Protein AF-A0A5B0X8U5-F1 (afdb_monomer_lite)

Radius of gyration: 40.29 Å; chains: 1; bounding box: 130×105×120 Å

Sequence (339 aa):
MKNPVFFSLSWVLVMVLAGCAGQTQEATASGVSFHHSHQARPAVSDIYPLTPEVTRHDRYTLVSVGSQAAQREPLNQIINITMPVPLVQRIGDGLRYLLFGTGYSLCDTAATHFVKLISRPLPAIQRKIGPIRLSEALQIVVGLAWRIRVDEVNREVCFVLRDEYRQFSETTVNRMTPPKMRVPAPTLSNSTLATPLPVKPPIAERPKTDTPKIPVTGGKPTAISSVLPTQPVKSLLSGSTPVATVPIGNIWRAETGTTLRGTLERWANTTDCPVGGHWVVVWSSPMDYRIDAPLTFKGNFESLLVQVFDLYRQAEKPLFAEVSRLQCLISVSDKPVTR

Foldseek 3Di:
DDDDDDDDDDDDDDDDDDDDDDDDDDDDDDDDDDDPPPPPDDPDCPPDDPDFDWDDPDPPDIDGPDDDPCVVPVQFDFDWAAADCVQAFFLLSVLQVLCPPSQAEADPDPDPVVVVRRRHTFDPVLRTDDRGGSLVNNDVSSDDQWDWDADPPNRHIYIDGDPVCVVVVPVVPPPPDDPPDDDDDDDDDDDDDDDDDDDDDDDDDDDDDDDDDDDDDDDDDDDDDDDDDDDDDDDDDDDDDDDPPQAPFDKQKDDAPDWPVVSLQVQQQPDAAPVGHGAHEDEPEPDIHGDHDMDIDTHDPVSVVVVVQVVQCPPPQHKDWDQDSVVSYIYIYSDPPPD

pLDDT: mean 73.52, std 24.43, range [26.3, 97.62]

InterPro domains:
  IPR018927 Toxin co-regulated pilus biosynthesis protein Q, C-terminal [PF10671] (251-334)
  IPR022260 Integrating conjugative element protein PilL, PFGI-1 [TIGR03748] (55-159)

Secondary structure (DSSP, 8-state):
-------------------PPPPP----------------------SS-SSPPEEEEETTEEEE-SPPHHHH-GGG-EEEEE--TTT--BHHHHHHHHTTTTT-EE-----HHHHHHHTSBPPGGGGEEEEEEHHHHHHHHH-TTEEEEEETTTTEEEEEE-GGGHHHHHTTTTT-S----------------------------------PPP-----------------------------------EEEEEPTTSBHHHHHHHHHHHSBPTTSSB-EEEE--S---B--S-EEEEESHHHHHHHHHHHHTTSSS--EEEEETTTTEEEEESS----

Structure (mmCIF, N/CA/C/O backbone):
data_AF-A0A5B0X8U5-F1
#
_entry.id   AF-A0A5B0X8U5-F1
#
loop_
_atom_site.group_PDB
_atom_site.id
_atom_site.type_symbol
_atom_site.label_atom_id
_atom_site.label_alt_id
_atom_site.label_comp_id
_atom_site.label_asym_id
_atom_site.label_entity_id
_atom_site.label_seq_id
_atom_site.pdbx_PDB_ins_code
_atom_site.Cartn_x
_atom_site.Cartn_y
_atom_site.Cartn_z
_atom_site.occupancy
_atom_site.B_iso_or_equiv
_atom_site.auth_seq_id
_atom_site.auth_comp_id
_atom_site.auth_asym_id
_atom_site.auth_atom_id
_atom_site.pdbx_PDB_model_num
ATOM 1 N N . MET A 1 1 ? -49.669 61.726 -58.429 1.00 36.88 1 MET A N 1
ATOM 2 C CA . MET A 1 1 ? -51.140 61.709 -58.596 1.00 36.88 1 MET A CA 1
ATOM 3 C C . MET A 1 1 ? -51.687 60.514 -57.828 1.00 36.88 1 MET A C 1
ATOM 5 O O . MET A 1 1 ? -51.159 59.434 -58.016 1.00 36.88 1 MET A O 1
ATOM 9 N N . LYS A 1 2 ? -52.644 60.772 -56.922 1.00 39.03 2 LYS A N 1
ATOM 10 C CA . LYS A 1 2 ? -53.668 59.877 -56.337 1.00 39.03 2 LYS A CA 1
ATOM 11 C C . LYS A 1 2 ? -53.366 58.358 -56.239 1.00 39.03 2 LYS A C 1
ATOM 13 O O . LYS A 1 2 ? -53.407 57.666 -57.243 1.00 39.03 2 LYS A O 1
ATOM 18 N N . ASN A 1 3 ? -53.145 57.861 -55.010 1.00 43.62 3 ASN A N 1
ATOM 19 C CA . ASN A 1 3 ? -54.077 57.028 -54.207 1.00 43.62 3 ASN A CA 1
ATOM 20 C C . ASN A 1 3 ? -55.209 56.282 -54.980 1.00 43.62 3 ASN A C 1
ATOM 22 O O . ASN A 1 3 ? -55.739 56.908 -55.895 1.00 43.62 3 ASN A O 1
ATOM 26 N N . PRO A 1 4 ? -55.798 55.139 -54.518 1.00 62.69 4 PRO A N 1
ATOM 27 C CA . PRO A 1 4 ? -55.521 54.345 -53.298 1.00 62.69 4 PRO A CA 1
ATOM 28 C C . PRO A 1 4 ? -56.005 52.842 -53.292 1.00 62.69 4 PRO A C 1
ATOM 30 O O . PRO A 1 4 ? -56.390 52.293 -54.313 1.00 62.69 4 PRO A O 1
ATOM 33 N N . VAL A 1 5 ? -56.055 52.245 -52.082 1.00 45.75 5 VAL A N 1
ATOM 34 C CA . VAL A 1 5 ? -57.154 51.409 -51.505 1.00 45.75 5 VAL A CA 1
ATOM 35 C C . VAL A 1 5 ? -57.384 49.963 -52.022 1.00 45.75 5 VAL A C 1
ATOM 37 O O . VAL A 1 5 ? -58.030 49.729 -53.031 1.00 45.75 5 VAL A O 1
ATOM 40 N N . PHE A 1 6 ? -56.926 49.021 -51.178 1.00 46.16 6 PHE A N 1
ATOM 41 C CA . PHE A 1 6 ? -57.668 47.967 -50.445 1.00 46.16 6 PHE A CA 1
ATOM 42 C C . PHE A 1 6 ? -58.365 46.747 -51.104 1.00 46.16 6 PHE A C 1
ATOM 44 O O . PHE A 1 6 ? -59.160 46.851 -52.027 1.00 46.16 6 PHE A O 1
ATOM 51 N N . PHE A 1 7 ? -58.214 45.646 -50.342 1.00 43.44 7 PHE A N 1
ATOM 52 C CA . PHE A 1 7 ? -59.146 44.538 -50.048 1.00 43.44 7 PHE A CA 1
ATOM 53 C C . PHE A 1 7 ? -59.344 43.420 -51.089 1.00 43.44 7 PHE A C 1
ATOM 55 O O . PHE A 1 7 ? -60.044 43.594 -52.076 1.00 43.44 7 PHE A O 1
ATOM 62 N N . SER A 1 8 ? -58.883 42.205 -50.757 1.00 46.41 8 SER A N 1
ATOM 63 C CA . SER A 1 8 ? -59.743 41.007 -50.770 1.00 46.41 8 SER A CA 1
ATOM 64 C C . SER A 1 8 ? -59.115 39.838 -49.993 1.00 46.41 8 SER A C 1
ATOM 66 O O . SER A 1 8 ? -57.899 39.718 -49.884 1.00 46.41 8 SER A O 1
ATOM 68 N N . LEU A 1 9 ? -59.999 39.033 -49.412 1.00 46.03 9 LEU A N 1
ATOM 69 C CA . LEU A 1 9 ? -59.827 37.968 -48.429 1.00 46.03 9 LEU A CA 1
ATOM 70 C C . LEU A 1 9 ? -59.072 36.712 -48.918 1.00 46.03 9 LEU A C 1
ATOM 72 O O . LEU A 1 9 ? -59.104 36.353 -50.088 1.00 46.03 9 LEU A O 1
ATOM 76 N N . SER A 1 10 ? -58.655 35.941 -47.906 1.00 43.34 10 SER A N 1
ATOM 77 C CA . SER A 1 10 ? -58.810 34.478 -47.793 1.00 43.34 10 SER A CA 1
ATOM 78 C C . SER A 1 10 ? -57.631 33.548 -48.125 1.00 43.34 10 SER A C 1
ATOM 80 O O . SER A 1 10 ? -57.372 33.201 -49.266 1.00 43.34 10 SER A O 1
ATOM 82 N N . TRP A 1 11 ? -57.089 33.016 -47.021 1.00 46.09 11 TRP A N 1
ATOM 83 C CA . TRP A 1 11 ? -57.095 31.590 -46.644 1.00 46.09 11 TRP A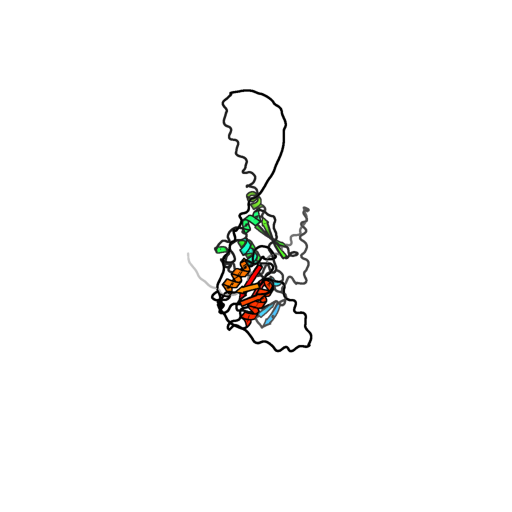 CA 1
ATOM 84 C C . TRP A 1 11 ? -56.001 30.629 -47.160 1.00 46.09 11 TRP A C 1
ATOM 86 O O . TRP A 1 11 ? -55.927 30.295 -48.333 1.00 46.09 11 TRP A O 1
ATOM 96 N N . VAL A 1 12 ? -55.302 30.062 -46.158 1.00 51.06 12 VAL A N 1
ATOM 97 C CA . VAL A 1 12 ? -54.760 28.686 -46.053 1.00 51.06 12 VAL A CA 1
ATOM 98 C C . VAL A 1 12 ? -53.518 28.333 -46.881 1.00 51.06 12 VAL A C 1
ATOM 100 O O . VAL A 1 12 ? -53.612 28.150 -48.085 1.00 51.06 12 VAL A O 1
ATOM 103 N N . LEU A 1 13 ? -52.397 28.054 -46.191 1.00 54.16 13 LEU A N 1
ATOM 104 C CA . LEU A 1 13 ? -51.562 26.855 -46.425 1.00 54.16 13 LEU A CA 1
ATOM 105 C C . LEU A 1 13 ? -50.536 26.669 -45.274 1.00 54.16 13 LEU A C 1
ATOM 107 O O . LEU A 1 13 ? -49.701 27.535 -45.050 1.00 54.16 13 LEU A O 1
ATOM 111 N N . VAL A 1 14 ? -50.769 25.722 -44.355 1.00 54.66 14 VAL A N 1
ATOM 112 C CA . VAL A 1 14 ? -50.092 24.405 -44.186 1.00 54.66 14 VAL A CA 1
ATOM 113 C C . VAL A 1 14 ? -48.645 24.456 -43.657 1.00 54.66 14 VAL A C 1
ATOM 115 O O . VAL A 1 14 ? -47.714 24.898 -44.319 1.00 54.66 14 VAL A O 1
ATOM 118 N N . MET A 1 15 ? -48.495 23.893 -42.453 1.00 54.97 15 MET A N 1
ATOM 119 C CA . MET A 1 15 ? -47.263 23.450 -41.787 1.00 54.97 15 MET A CA 1
ATOM 120 C C . MET A 1 15 ? -46.678 22.195 -42.448 1.00 54.97 15 MET A C 1
ATOM 122 O O . MET A 1 15 ? -47.425 21.232 -42.590 1.00 54.97 15 MET A O 1
ATOM 126 N N . VAL A 1 16 ? -45.355 22.134 -42.668 1.00 60.47 16 VAL A N 1
ATOM 127 C CA . VAL A 1 16 ? -44.556 20.899 -42.488 1.00 60.47 16 VAL A CA 1
ATOM 128 C C . VAL A 1 16 ? -43.145 21.255 -41.993 1.00 60.47 16 VAL A C 1
ATOM 130 O O . VAL A 1 16 ? -42.467 22.117 -42.546 1.00 60.47 16 VAL A O 1
ATOM 133 N N . LEU A 1 17 ? -42.739 20.570 -40.922 1.00 55.94 17 LEU A N 1
ATOM 134 C CA . LEU A 1 17 ? -41.449 20.633 -40.235 1.00 55.94 17 LEU A CA 1
ATOM 135 C C . LEU A 1 17 ? -40.318 20.042 -41.095 1.00 55.94 17 LEU A C 1
ATOM 137 O O . LEU A 1 17 ? -40.467 18.965 -41.671 1.00 55.94 17 LEU A O 1
ATOM 141 N N . ALA A 1 18 ? -39.173 20.724 -41.137 1.00 56.91 18 ALA A N 1
ATOM 142 C CA . ALA A 1 18 ? -37.966 20.268 -41.817 1.00 56.91 18 ALA A CA 1
ATOM 143 C C . ALA A 1 18 ? -37.269 19.137 -41.036 1.00 56.91 18 ALA A C 1
ATOM 145 O O . ALA A 1 18 ? -36.887 19.317 -39.880 1.00 56.91 18 ALA A O 1
ATOM 146 N N . GLY A 1 19 ? -37.072 17.987 -41.686 1.00 43.84 19 GLY A N 1
ATOM 147 C CA . GLY A 1 19 ? -36.137 16.942 -41.269 1.00 43.84 19 GLY A CA 1
ATOM 148 C C . GLY A 1 19 ? -34.909 16.945 -42.183 1.00 43.84 19 GLY A C 1
ATOM 149 O O . GLY A 1 19 ? -35.058 16.905 -43.402 1.00 43.84 19 GLY A O 1
ATOM 150 N N . CYS A 1 20 ? -33.704 16.979 -41.611 1.00 56.09 20 CYS A N 1
ATOM 151 C CA . CYS A 1 20 ? -32.461 16.751 -42.351 1.00 56.09 20 CYS A CA 1
ATOM 152 C C . CYS A 1 20 ? -32.027 15.291 -42.190 1.00 56.09 20 CYS A C 1
ATOM 154 O O . CYS A 1 20 ? -31.720 14.841 -41.087 1.00 56.09 20 CYS A O 1
ATOM 156 N N . ALA A 1 21 ? -31.994 14.569 -43.309 1.00 45.97 21 ALA A N 1
ATOM 157 C CA . ALA A 1 21 ? -31.386 13.253 -43.440 1.00 45.97 21 ALA A CA 1
ATOM 158 C C . ALA A 1 21 ? -29.855 13.396 -43.538 1.00 45.97 21 ALA A C 1
ATOM 160 O O . ALA A 1 21 ? -29.352 14.071 -44.436 1.00 45.97 21 ALA A O 1
ATOM 161 N N . GLY A 1 22 ? -29.114 12.775 -42.618 1.00 46.62 22 GLY A N 1
ATOM 162 C CA . GLY A 1 22 ? -27.657 12.637 -42.696 1.00 46.62 22 GLY A CA 1
ATOM 163 C C . GLY A 1 22 ? -27.284 11.385 -43.489 1.00 46.62 22 GLY A C 1
ATOM 164 O O . GLY A 1 22 ? -27.700 10.286 -43.129 1.00 46.62 22 GLY A O 1
ATOM 165 N N . GLN A 1 23 ? -26.536 11.566 -44.579 1.00 44.91 23 GLN A N 1
ATOM 166 C CA . GLN A 1 23 ? -26.077 10.506 -45.477 1.00 44.91 23 GLN A CA 1
ATOM 167 C C . GLN A 1 23 ? -25.063 9.568 -44.806 1.00 44.91 23 GLN A C 1
ATOM 169 O O . GLN A 1 23 ? -24.081 10.000 -44.206 1.00 44.91 23 GLN A O 1
ATOM 174 N N . THR A 1 24 ? -25.292 8.271 -44.986 1.00 38.81 24 THR A N 1
ATOM 175 C CA . THR A 1 24 ? -24.336 7.176 -44.820 1.00 38.81 24 THR A CA 1
ATOM 176 C C . THR A 1 24 ? -23.226 7.290 -45.864 1.00 38.81 24 THR A C 1
ATOM 178 O O . THR A 1 24 ? -23.503 7.381 -47.059 1.00 38.81 24 THR A O 1
ATOM 181 N N . GLN A 1 25 ? -21.968 7.252 -45.421 1.00 47.94 25 GLN A N 1
ATOM 182 C CA . GLN A 1 25 ? -20.803 7.202 -46.299 1.00 47.94 25 GLN A CA 1
ATOM 183 C C . GLN A 1 25 ? -20.051 5.897 -46.043 1.00 47.94 25 GLN A C 1
ATOM 185 O O . GLN A 1 25 ? -19.386 5.713 -45.025 1.00 47.94 25 GLN A O 1
ATOM 190 N N . GLU A 1 26 ? -20.230 4.970 -46.975 1.00 44.56 26 GLU A N 1
ATOM 191 C CA . GLU A 1 26 ? -19.554 3.685 -47.048 1.00 44.56 26 GLU A CA 1
ATOM 192 C C . GLU A 1 26 ? -18.249 3.900 -47.825 1.00 44.56 26 GLU A C 1
ATOM 194 O O . GLU A 1 26 ? -18.260 4.168 -49.026 1.00 44.56 26 GLU A O 1
ATOM 199 N N . ALA A 1 27 ? -17.117 3.880 -47.119 1.00 44.16 27 ALA A N 1
ATOM 200 C CA . ALA A 1 27 ? -15.793 3.971 -47.722 1.00 44.16 27 ALA A CA 1
ATOM 201 C C . ALA A 1 27 ? -15.130 2.590 -47.682 1.00 44.16 27 ALA A C 1
ATOM 203 O O . ALA A 1 27 ? -14.666 2.117 -46.645 1.00 44.16 27 ALA A O 1
ATOM 204 N N . THR A 1 28 ? -15.111 1.948 -48.845 1.00 37.47 28 THR A N 1
ATOM 205 C CA . THR A 1 28 ? -14.390 0.713 -49.150 1.00 37.47 28 THR A CA 1
ATOM 206 C C . THR A 1 28 ? -12.881 0.906 -48.999 1.00 37.47 28 THR A C 1
ATOM 208 O O . THR A 1 28 ? -12.289 1.781 -49.630 1.00 37.47 28 THR A O 1
ATOM 211 N N . ALA A 1 29 ? -12.250 0.059 -48.186 1.00 41.03 29 ALA A N 1
ATOM 212 C CA . ALA A 1 29 ? -10.804 -0.013 -48.022 1.00 41.03 29 ALA A CA 1
ATOM 213 C C . ALA A 1 29 ? -10.140 -0.765 -49.191 1.00 41.03 29 ALA A C 1
ATOM 215 O O . ALA A 1 29 ? -10.621 -1.813 -49.621 1.00 41.03 29 ALA A O 1
ATOM 216 N N . SER A 1 30 ? -8.988 -0.281 -49.664 1.00 43.88 30 SER A N 1
ATOM 217 C CA . SER A 1 30 ? -8.030 -1.082 -50.438 1.00 43.88 30 SER A CA 1
ATOM 218 C C . SER A 1 30 ? -6.590 -0.624 -50.181 1.00 43.88 30 SER A C 1
ATOM 220 O O . SER A 1 30 ? -6.182 0.456 -50.586 1.00 43.88 30 SER A O 1
ATOM 222 N N . GLY A 1 31 ? -5.879 -1.488 -49.448 1.00 45.44 31 GLY A N 1
ATOM 223 C CA . GLY A 1 31 ? -4.454 -1.837 -49.498 1.00 45.44 31 GLY A CA 1
ATOM 224 C C . GLY A 1 31 ? -3.365 -0.775 -49.667 1.00 45.44 31 GLY A C 1
ATOM 225 O O . GLY A 1 31 ? -3.113 -0.341 -50.782 1.00 45.44 31 GLY A O 1
ATOM 226 N N . VAL A 1 32 ? -2.552 -0.596 -48.615 1.00 42.19 32 VAL A N 1
ATOM 227 C CA . VAL A 1 32 ? -1.088 -0.789 -48.697 1.00 42.19 32 VAL A CA 1
ATOM 228 C C . VAL A 1 32 ? -0.610 -1.458 -47.405 1.00 42.19 32 VAL A C 1
ATOM 230 O O . VAL A 1 32 ? -0.794 -0.940 -46.304 1.00 42.19 32 VAL A O 1
ATOM 233 N N . SER A 1 33 ? -0.007 -2.633 -47.556 1.00 44.41 33 SER A N 1
ATOM 234 C CA . SER A 1 33 ? 0.582 -3.439 -46.491 1.00 44.41 33 SER A CA 1
ATOM 235 C C . SER A 1 33 ? 1.939 -2.877 -46.063 1.00 44.41 33 SER A C 1
ATOM 237 O O . SER A 1 33 ? 2.860 -2.812 -46.872 1.00 44.41 33 SER A O 1
ATOM 239 N N . PHE A 1 34 ? 2.098 -2.577 -44.774 1.00 43.34 34 PHE A N 1
ATOM 240 C CA . PHE A 1 34 ? 3.398 -2.584 -44.102 1.00 43.34 34 PHE A CA 1
ATOM 241 C C . PHE A 1 34 ? 3.338 -3.610 -42.969 1.00 43.34 34 PHE A C 1
ATOM 243 O O . PHE A 1 34 ? 2.630 -3.441 -41.977 1.00 43.34 34 PHE A O 1
ATOM 250 N N . HIS A 1 35 ? 4.063 -4.714 -43.151 1.00 48.12 35 HIS A N 1
ATOM 251 C CA . HIS A 1 35 ? 4.233 -5.758 -42.149 1.00 48.12 35 HIS A CA 1
ATOM 252 C C . HIS A 1 35 ? 5.103 -5.241 -40.993 1.00 48.12 35 HIS A C 1
ATOM 254 O O . HIS A 1 35 ? 6.326 -5.324 -41.028 1.00 48.12 35 HIS A O 1
ATOM 260 N N . HIS A 1 36 ? 4.460 -4.773 -39.927 1.00 42.47 36 HIS A N 1
ATOM 261 C CA . HIS A 1 36 ? 4.947 -5.018 -38.574 1.00 42.47 36 HIS A CA 1
ATOM 262 C C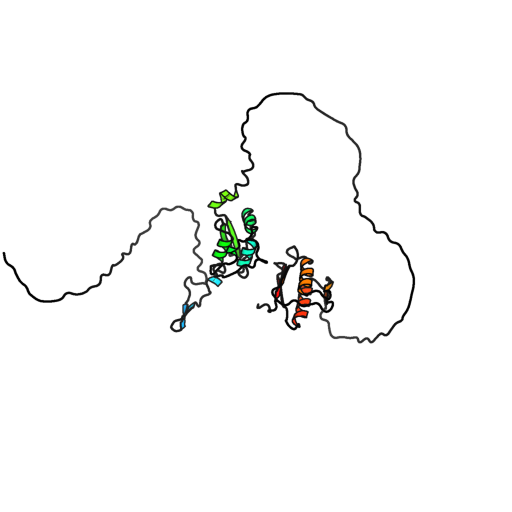 . HIS A 1 36 ? 3.763 -5.503 -37.746 1.00 42.47 36 HIS A C 1
ATOM 264 O O . HIS A 1 36 ? 3.027 -4.735 -37.131 1.00 42.47 36 HIS A O 1
ATOM 270 N N . SER A 1 37 ? 3.532 -6.811 -37.807 1.00 49.00 37 SER A N 1
ATOM 271 C CA . SER A 1 37 ? 2.537 -7.504 -37.005 1.00 49.00 37 SER A CA 1
ATOM 272 C C . SER A 1 37 ? 2.979 -7.519 -35.541 1.00 49.00 37 SER A C 1
ATOM 274 O O . SER A 1 37 ? 3.393 -8.549 -35.015 1.00 49.00 37 SER A O 1
ATOM 276 N N . HIS A 1 38 ? 2.812 -6.398 -34.839 1.00 47.91 38 HIS A N 1
ATOM 277 C CA . HIS A 1 38 ? 2.307 -6.502 -33.477 1.00 47.91 38 HIS A CA 1
ATOM 278 C C . HIS A 1 38 ? 0.859 -6.939 -33.610 1.00 47.91 38 HIS A C 1
ATOM 280 O O . HIS A 1 38 ? -0.066 -6.142 -33.716 1.00 47.91 38 HIS A O 1
ATOM 286 N N . GLN A 1 39 ? 0.712 -8.252 -33.715 1.00 47.09 39 GLN A N 1
ATOM 287 C CA . GLN A 1 39 ? -0.538 -8.968 -33.625 1.00 47.09 39 GLN A CA 1
ATOM 288 C C . GLN A 1 39 ? -1.175 -8.535 -32.300 1.00 47.09 39 GLN A C 1
ATOM 290 O O . GLN A 1 39 ? -0.825 -9.040 -31.233 1.00 47.09 39 GLN A O 1
ATOM 295 N N . ALA A 1 40 ? -2.055 -7.534 -32.349 1.00 53.69 40 ALA A N 1
ATOM 296 C CA . ALA A 1 40 ? -3.028 -7.322 -31.300 1.00 53.69 40 ALA A CA 1
ATOM 297 C C . ALA A 1 40 ? -3.817 -8.626 -31.269 1.00 53.69 40 ALA A C 1
ATOM 299 O O . ALA A 1 40 ? -4.601 -8.907 -32.177 1.00 53.69 40 ALA A O 1
ATOM 300 N N . ARG A 1 41 ? -3.486 -9.496 -30.309 1.00 53.59 41 ARG A N 1
ATOM 301 C CA . ARG A 1 41 ? -4.243 -10.721 -30.089 1.00 53.59 41 ARG A CA 1
ATOM 302 C C . ARG A 1 41 ? -5.710 -10.299 -30.004 1.00 53.59 41 ARG A C 1
ATOM 304 O O . ARG A 1 41 ? -5.992 -9.363 -29.249 1.00 53.59 41 ARG A O 1
ATOM 311 N N . PRO A 1 42 ? -6.626 -10.927 -30.761 1.00 50.34 42 PRO A N 1
ATOM 312 C CA . PRO A 1 42 ? -8.036 -10.736 -30.483 1.00 50.34 42 PRO A CA 1
ATOM 313 C C . PRO A 1 42 ? -8.205 -11.094 -29.009 1.00 50.34 42 PRO A C 1
ATOM 315 O O . PRO A 1 42 ? -7.700 -12.135 -28.577 1.00 50.34 42 PRO A O 1
ATOM 318 N N . ALA A 1 43 ? -8.788 -10.181 -28.229 1.00 58.59 43 ALA A N 1
ATOM 319 C CA . ALA A 1 43 ? -9.130 -10.461 -26.846 1.00 58.59 43 ALA A CA 1
ATOM 320 C C . ALA A 1 43 ? -9.858 -11.803 -26.859 1.00 58.59 43 ALA A C 1
ATOM 322 O O . ALA A 1 43 ? -10.877 -11.943 -27.540 1.00 58.59 43 ALA A O 1
ATOM 323 N N . VAL A 1 44 ? -9.267 -12.813 -26.218 1.00 54.69 44 VAL A N 1
ATOM 324 C CA . VAL A 1 44 ? -9.946 -14.086 -25.998 1.00 54.69 44 VAL A CA 1
ATOM 325 C C . VAL A 1 44 ? -11.294 -13.702 -25.412 1.00 54.69 44 VAL A C 1
ATOM 327 O O . VAL A 1 44 ? -11.330 -12.920 -24.461 1.00 54.69 44 VAL A O 1
ATOM 330 N N . SER A 1 45 ? -12.388 -14.136 -26.041 1.00 54.38 45 SER A N 1
ATOM 331 C CA . SER A 1 45 ? -13.717 -13.942 -25.479 1.00 54.38 45 SER A CA 1
ATOM 332 C C . SER A 1 45 ? -13.725 -14.700 -24.162 1.00 54.38 45 SER A C 1
ATOM 334 O O . SER A 1 45 ? -13.875 -15.922 -24.141 1.00 54.38 45 SER A O 1
ATOM 336 N N . ASP A 1 46 ? -13.419 -13.984 -23.089 1.00 62.16 46 ASP A N 1
ATOM 337 C CA . ASP A 1 46 ? -13.446 -14.517 -21.745 1.00 62.16 46 ASP A CA 1
ATOM 338 C C . ASP A 1 46 ? -14.881 -14.984 -21.444 1.00 62.16 46 ASP A C 1
ATOM 340 O O . ASP A 1 46 ? -15.832 -14.622 -22.145 1.00 62.16 46 ASP A O 1
ATOM 344 N N . ILE A 1 47 ? -15.069 -15.770 -20.386 1.00 74.50 47 ILE A N 1
ATOM 345 C CA . ILE A 1 47 ? -16.400 -16.254 -19.955 1.00 74.50 47 ILE A CA 1
ATOM 346 C C . ILE A 1 47 ? -17.345 -15.069 -19.660 1.00 74.50 47 ILE A C 1
ATOM 348 O O . ILE A 1 47 ? -18.567 -15.200 -19.591 1.00 74.50 47 ILE A O 1
ATOM 352 N N . TYR A 1 48 ? -16.770 -13.881 -19.504 1.00 68.12 48 TYR A N 1
ATOM 353 C CA . TYR A 1 48 ? -17.463 -12.650 -19.225 1.00 68.12 48 TYR A CA 1
ATOM 354 C C . TYR A 1 48 ? -17.941 -11.935 -20.499 1.00 68.12 48 TYR A C 1
ATOM 356 O O . TYR A 1 48 ? -17.121 -11.535 -21.330 1.00 68.12 48 TYR A O 1
ATOM 364 N N . PRO A 1 49 ? -19.250 -11.653 -20.627 1.00 68.81 49 PRO A N 1
ATOM 365 C CA . PRO A 1 49 ? -19.748 -10.846 -21.731 1.00 68.81 49 PRO A CA 1
ATOM 366 C C . PRO A 1 49 ? -19.213 -9.406 -21.629 1.00 68.81 49 PRO A C 1
ATOM 368 O O . PRO A 1 49 ? -19.128 -8.834 -20.533 1.00 68.81 49 PRO A O 1
ATOM 371 N N . LEU A 1 50 ? -18.865 -8.815 -22.782 1.00 70.31 50 LEU A N 1
ATOM 372 C CA . LEU A 1 50 ? -18.415 -7.416 -22.889 1.00 70.31 50 LEU A CA 1
ATOM 373 C C . LEU A 1 50 ? -19.515 -6.426 -22.478 1.00 70.31 50 LEU A C 1
ATOM 375 O O . LEU A 1 50 ? -19.222 -5.333 -21.999 1.00 70.31 50 LEU A O 1
ATOM 379 N N . THR A 1 51 ? -20.779 -6.808 -22.659 1.00 71.44 51 THR A N 1
ATOM 380 C CA . THR A 1 51 ? -21.946 -6.036 -22.232 1.00 71.44 51 THR A CA 1
ATOM 381 C C . THR A 1 51 ? -22.468 -6.578 -20.903 1.00 71.44 51 THR A C 1
ATOM 383 O O . THR A 1 51 ? -22.687 -7.789 -20.802 1.00 71.44 51 THR A O 1
ATOM 386 N N . PRO A 1 52 ? -22.687 -5.729 -19.883 1.00 73.94 52 PRO A N 1
ATOM 387 C CA . PRO A 1 52 ? -23.221 -6.189 -18.609 1.00 73.94 52 PRO A CA 1
ATOM 388 C C . PRO A 1 52 ? -24.633 -6.745 -18.807 1.00 73.94 52 PRO A C 1
ATOM 390 O O . PRO A 1 52 ? -25.481 -6.106 -19.427 1.00 73.94 52 PRO A O 1
ATOM 393 N N . GLU A 1 53 ? -24.885 -7.935 -18.272 1.00 80.88 53 GLU A N 1
ATOM 394 C CA . GLU A 1 53 ? -26.236 -8.470 -18.158 1.00 80.88 53 GLU A CA 1
ATOM 395 C C . GLU A 1 53 ? -26.962 -7.705 -17.052 1.00 80.88 53 GLU A C 1
ATOM 397 O O . GLU A 1 53 ? -26.519 -7.688 -15.902 1.00 80.88 53 GLU A O 1
ATOM 402 N N . VAL A 1 54 ? -28.052 -7.032 -17.406 1.00 85.56 54 VAL A N 1
ATOM 403 C CA . VAL A 1 54 ? -28.784 -6.146 -16.504 1.00 85.56 54 VAL A CA 1
ATOM 404 C C . VAL A 1 54 ? -30.188 -6.694 -16.307 1.00 85.56 54 VAL A C 1
ATOM 406 O O . VAL A 1 54 ? -30.938 -6.853 -17.266 1.00 85.56 54 VAL A O 1
ATOM 409 N N . THR A 1 55 ? -30.562 -6.943 -15.056 1.00 88.00 55 THR A N 1
ATOM 410 C CA . THR A 1 55 ? -31.935 -7.291 -14.689 1.00 88.00 55 THR A CA 1
ATOM 411 C C . THR A 1 55 ? -32.626 -6.106 -14.041 1.00 88.00 55 THR A C 1
ATOM 413 O O . THR A 1 55 ? -32.015 -5.255 -13.392 1.00 88.00 55 THR A O 1
ATOM 416 N N . ARG A 1 56 ? -33.938 -6.029 -14.236 1.00 91.56 56 ARG A N 1
ATOM 417 C CA . ARG A 1 56 ? -34.771 -5.011 -13.610 1.00 91.56 56 ARG A CA 1
ATOM 418 C C . ARG A 1 56 ? -35.222 -5.517 -12.244 1.00 91.56 56 ARG A C 1
ATOM 420 O O . ARG A 1 56 ? -35.954 -6.496 -12.176 1.00 91.56 56 ARG A O 1
ATOM 427 N N . HIS A 1 57 ? -34.784 -4.850 -11.180 1.00 85.69 57 HIS A N 1
ATOM 428 C CA . HIS A 1 57 ? -35.155 -5.203 -9.808 1.00 85.69 57 HIS A CA 1
ATOM 429 C C . HIS A 1 57 ? -36.483 -4.551 -9.386 1.00 85.69 57 HIS A C 1
ATOM 431 O O . HIS A 1 57 ? -37.258 -5.152 -8.653 1.00 85.69 57 HIS A O 1
ATOM 437 N N . ASP A 1 58 ? -36.769 -3.344 -9.891 1.00 90.69 58 ASP A N 1
ATOM 438 C CA . ASP A 1 58 ? -38.029 -2.617 -9.666 1.00 90.69 58 ASP A CA 1
ATOM 439 C C . ASP A 1 58 ? -38.368 -1.722 -10.879 1.00 90.69 58 ASP A C 1
ATOM 441 O O . ASP A 1 58 ? -37.630 -1.660 -11.866 1.00 90.69 58 ASP A O 1
ATOM 445 N N . ARG A 1 59 ? -39.481 -0.983 -10.837 1.00 87.12 59 ARG A N 1
ATOM 446 C CA . ARG A 1 59 ? -39.950 -0.117 -11.920 1.00 87.12 59 ARG A CA 1
ATOM 447 C C . ARG A 1 59 ? -38.934 0.939 -12.368 1.00 87.12 59 ARG A C 1
ATOM 449 O O . ARG A 1 59 ? -38.991 1.321 -13.535 1.00 87.12 59 ARG A O 1
ATOM 456 N N . TYR A 1 60 ? -37.989 1.338 -11.522 1.00 90.88 60 TYR A N 1
ATOM 457 C CA . TYR A 1 60 ? -36.966 2.336 -11.863 1.00 90.88 60 TYR A CA 1
ATOM 458 C C . TYR A 1 60 ? -35.524 1.861 -11.650 1.00 90.88 60 TYR A C 1
ATOM 460 O O . TYR A 1 60 ? -34.597 2.630 -11.889 1.00 90.88 60 TYR A O 1
ATOM 468 N N . THR A 1 61 ? -35.318 0.607 -11.234 1.00 92.25 61 THR A N 1
ATOM 469 C CA . THR A 1 61 ? -33.998 0.131 -10.801 1.00 92.25 61 THR A CA 1
ATOM 470 C C . THR A 1 61 ? -33.520 -1.020 -11.668 1.00 92.25 61 THR A C 1
ATOM 472 O O . THR A 1 61 ? -34.157 -2.073 -11.752 1.00 92.25 61 THR A O 1
ATOM 475 N N . LEU A 1 62 ? -32.363 -0.811 -12.286 1.00 89.75 62 LEU A N 1
ATOM 476 C CA . LEU A 1 62 ? -31.627 -1.791 -13.068 1.00 89.75 62 LEU A CA 1
ATOM 477 C C . LEU A 1 62 ? -30.383 -2.216 -12.279 1.00 89.75 62 LEU A C 1
ATOM 479 O O . LEU A 1 62 ? -29.645 -1.364 -11.788 1.00 89.75 62 LEU A O 1
ATOM 483 N N . VAL A 1 63 ? -30.159 -3.522 -12.149 1.00 87.44 63 VAL A N 1
ATOM 484 C CA . VAL A 1 63 ? -29.019 -4.106 -11.432 1.00 87.44 63 VAL A CA 1
ATOM 485 C C . VAL A 1 63 ? -28.245 -5.002 -12.392 1.00 87.44 63 VAL A C 1
ATOM 487 O O . VAL A 1 63 ? -28.824 -5.843 -13.077 1.00 87.44 63 VAL A O 1
ATOM 490 N N . SER A 1 64 ? -26.926 -4.820 -12.457 1.00 84.69 64 SER A N 1
ATOM 491 C CA . SER A 1 64 ? -26.043 -5.716 -13.210 1.00 84.69 64 SER A CA 1
ATOM 492 C C . SER A 1 64 ? -25.911 -7.045 -12.471 1.00 84.69 64 SER A C 1
ATOM 494 O O . SER A 1 64 ? -25.511 -7.060 -11.310 1.00 84.69 64 SER A O 1
ATOM 496 N N . VAL A 1 65 ? -26.218 -8.149 -13.148 1.00 82.12 65 VAL A N 1
ATOM 497 C CA . VAL A 1 65 ? -26.119 -9.520 -12.612 1.00 82.12 65 VAL A CA 1
ATOM 498 C C . VAL A 1 65 ? -24.737 -10.126 -12.872 1.00 82.12 65 VAL A C 1
ATOM 500 O O . VAL A 1 65 ? -24.313 -11.044 -12.176 1.00 82.12 65 VAL A O 1
ATOM 503 N N . GLY A 1 66 ? -23.990 -9.583 -13.837 1.00 78.81 66 GLY A N 1
ATOM 504 C CA . GLY A 1 66 ? -22.612 -9.995 -14.101 1.00 78.81 66 GLY A CA 1
ATOM 505 C C . GLY A 1 66 ? -21.627 -9.557 -13.010 1.00 78.81 66 GLY A C 1
ATOM 506 O O . GLY A 1 66 ? -21.850 -8.565 -12.313 1.00 78.81 66 GLY A O 1
ATOM 507 N N . SER A 1 67 ? -20.494 -10.266 -12.915 1.00 81.69 67 SER A N 1
ATOM 508 C CA . SER A 1 67 ? -19.368 -9.866 -12.057 1.00 81.69 67 SER A CA 1
ATOM 509 C C . SER A 1 67 ? -18.944 -8.421 -12.332 1.00 81.69 67 SER A C 1
ATOM 511 O O . SER A 1 67 ? -18.875 -7.988 -13.487 1.00 81.69 67 SER A O 1
ATOM 513 N N . GLN A 1 68 ? -18.675 -7.663 -11.269 1.00 82.38 68 GLN A N 1
ATOM 514 C CA . GLN A 1 68 ? -18.365 -6.240 -11.377 1.00 82.38 68 GLN A CA 1
ATOM 515 C C . GLN A 1 68 ? -17.042 -6.035 -12.124 1.00 82.38 68 GLN A C 1
ATOM 517 O O . GLN A 1 68 ? -16.095 -6.799 -11.947 1.00 82.38 68 GLN A O 1
ATOM 522 N N . ALA A 1 69 ? -16.931 -4.961 -12.912 1.00 80.50 69 ALA A N 1
ATOM 523 C CA . ALA A 1 69 ? -15.706 -4.666 -13.662 1.00 80.50 69 ALA A CA 1
ATOM 524 C C . ALA A 1 69 ? -14.461 -4.581 -12.755 1.00 80.50 69 ALA A C 1
ATOM 526 O O . ALA A 1 69 ? -13.409 -5.095 -13.116 1.00 80.50 69 ALA A O 1
ATOM 527 N N . ALA A 1 70 ? -14.604 -4.020 -11.550 1.00 82.94 70 ALA A N 1
ATOM 528 C CA . ALA A 1 70 ? -13.541 -3.952 -10.545 1.00 82.94 70 ALA A CA 1
ATOM 529 C C . ALA A 1 70 ? -13.151 -5.323 -9.956 1.00 82.94 70 ALA A C 1
ATOM 531 O O . ALA A 1 70 ? -12.048 -5.472 -9.450 1.00 82.94 70 ALA A O 1
ATOM 532 N N . GLN A 1 71 ? -14.032 -6.329 -10.011 1.00 86.75 71 GLN A N 1
ATOM 533 C CA . GLN A 1 71 ? -13.699 -7.700 -9.603 1.00 86.75 71 GLN A CA 1
ATOM 534 C C . GLN A 1 71 ? -12.911 -8.432 -10.695 1.00 86.75 71 GLN A C 1
ATOM 536 O O . GLN A 1 71 ? -12.061 -9.260 -10.383 1.00 86.75 71 GLN A O 1
ATOM 541 N N . ARG A 1 72 ? -13.195 -8.126 -11.968 1.00 85.88 72 ARG A N 1
ATOM 542 C CA . ARG A 1 72 ? -12.473 -8.683 -13.122 1.00 85.88 72 ARG A CA 1
ATOM 543 C C . ARG A 1 72 ? -11.093 -8.051 -13.271 1.00 85.88 72 ARG A C 1
ATOM 545 O O . ARG A 1 72 ? -10.120 -8.756 -13.490 1.00 85.88 72 ARG A O 1
ATOM 552 N N . GLU A 1 73 ? -11.026 -6.733 -13.100 1.00 88.38 73 GLU A N 1
ATOM 553 C CA . GLU A 1 73 ? -9.802 -5.939 -13.168 1.00 88.38 73 GLU A CA 1
ATOM 554 C C . GLU A 1 73 ? -9.632 -5.137 -11.865 1.00 88.38 73 GLU A C 1
ATOM 556 O O . GLU A 1 73 ? -10.082 -3.984 -11.780 1.00 88.38 73 GLU A O 1
ATOM 561 N N . PRO A 1 74 ? -8.998 -5.728 -10.832 1.00 92.94 74 PRO A N 1
ATOM 562 C CA . PRO A 1 74 ? -8.813 -5.087 -9.530 1.00 92.94 74 PRO A CA 1
ATOM 563 C C . PRO A 1 74 ? -8.089 -3.740 -9.594 1.00 92.94 74 PRO A C 1
ATOM 565 O O . PRO A 1 74 ? -8.305 -2.883 -8.734 1.00 92.94 74 PRO A O 1
ATOM 568 N N . LEU A 1 75 ? -7.260 -3.505 -10.618 1.00 94.31 75 LEU A N 1
ATOM 569 C CA . LEU A 1 75 ? -6.562 -2.231 -10.794 1.00 94.31 75 LEU A CA 1
ATOM 570 C C . LEU A 1 75 ? -7.462 -1.116 -11.347 1.00 94.31 75 LEU A C 1
ATOM 572 O O . LEU A 1 75 ? -7.095 0.055 -11.272 1.00 94.31 75 LEU A O 1
ATOM 576 N N . ASN A 1 76 ? -8.659 -1.433 -11.846 1.00 92.44 76 ASN A N 1
ATOM 577 C CA . ASN A 1 76 ? -9.643 -0.447 -12.308 1.00 92.44 76 ASN A CA 1
ATOM 578 C C . ASN A 1 76 ? -10.740 -0.143 -11.278 1.00 92.44 76 ASN A C 1
ATOM 580 O O . ASN A 1 76 ? -11.718 0.536 -11.599 1.00 92.44 76 ASN A O 1
ATOM 584 N N . GLN A 1 77 ? -10.577 -0.594 -10.033 1.00 92.88 77 GLN A N 1
ATOM 585 C CA . GLN A 1 77 ? -11.464 -0.206 -8.940 1.00 92.88 77 GLN A CA 1
ATOM 586 C C . GLN A 1 77 ? -11.362 1.298 -8.633 1.00 92.88 77 GLN A C 1
ATOM 588 O O . GLN A 1 77 ? -10.302 1.910 -8.791 1.00 92.88 77 GLN A O 1
ATOM 593 N N . ILE A 1 78 ? -12.463 1.887 -8.164 1.00 94.81 78 ILE A N 1
ATOM 594 C CA . ILE A 1 78 ? -12.497 3.281 -7.711 1.00 94.81 78 ILE A CA 1
ATOM 595 C C . ILE A 1 78 ? -12.047 3.323 -6.252 1.00 94.81 78 ILE A C 1
ATOM 597 O O . ILE A 1 78 ? -12.653 2.676 -5.401 1.00 94.81 78 ILE A O 1
ATOM 601 N N . ILE A 1 79 ? -11.012 4.108 -5.964 1.00 95.31 79 ILE A N 1
ATOM 602 C CA . ILE A 1 79 ? -10.460 4.274 -4.620 1.00 95.31 79 ILE A CA 1
ATOM 603 C C . ILE A 1 79 ? -10.618 5.710 -4.116 1.00 95.31 79 ILE A C 1
ATOM 605 O O . ILE A 1 79 ? -10.599 6.671 -4.888 1.00 95.31 79 ILE A O 1
ATOM 609 N N . ASN A 1 80 ? -10.734 5.849 -2.796 1.00 96.62 80 ASN A N 1
ATOM 610 C CA . ASN A 1 80 ? -10.670 7.123 -2.084 1.00 96.62 80 ASN A CA 1
ATOM 611 C C . ASN A 1 80 ? -9.892 6.928 -0.778 1.00 96.62 80 ASN A C 1
ATOM 613 O O . ASN A 1 80 ? -10.455 6.536 0.242 1.00 96.62 80 ASN A O 1
ATOM 617 N N . ILE A 1 81 ? -8.576 7.120 -0.843 1.00 94.19 81 ILE A N 1
ATOM 618 C CA . ILE A 1 81 ? -7.626 6.725 0.196 1.00 94.19 81 ILE A CA 1
ATOM 619 C C . ILE A 1 81 ? -6.804 7.939 0.637 1.00 94.19 81 ILE A C 1
ATOM 621 O O . ILE A 1 81 ? -6.379 8.763 -0.174 1.00 94.19 81 ILE A O 1
ATOM 625 N N . THR A 1 82 ? -6.547 8.037 1.943 1.00 97.00 82 THR A N 1
ATOM 626 C CA . THR A 1 82 ? -5.597 8.998 2.518 1.00 97.00 82 THR A CA 1
ATOM 627 C C . THR A 1 82 ? -4.447 8.243 3.180 1.00 97.00 82 THR A C 1
ATOM 629 O O . THR A 1 82 ? -4.662 7.498 4.130 1.00 97.00 82 THR A O 1
ATOM 632 N N . MET A 1 83 ? -3.227 8.431 2.679 1.00 96.62 83 MET A N 1
ATOM 633 C CA . MET A 1 83 ? -2.026 7.733 3.138 1.00 96.62 83 MET A CA 1
ATOM 634 C C . MET A 1 83 ? -1.489 8.332 4.447 1.00 96.62 83 MET A C 1
ATOM 636 O O . MET A 1 83 ? -1.096 9.509 4.458 1.00 96.62 83 MET A O 1
ATOM 640 N N . PRO A 1 84 ? -1.397 7.548 5.537 1.00 96.50 84 PRO A N 1
ATOM 641 C CA . PRO A 1 84 ? -0.918 8.051 6.817 1.00 96.50 84 PRO A CA 1
ATOM 642 C C . PRO A 1 84 ? 0.588 8.343 6.778 1.00 96.50 84 PRO A C 1
ATOM 644 O O . PRO A 1 84 ? 1.393 7.528 6.331 1.00 96.50 84 PRO A O 1
ATOM 647 N N . VAL A 1 85 ? 0.977 9.510 7.296 1.00 94.31 85 VAL A N 1
ATOM 648 C CA . VAL A 1 85 ? 2.374 9.973 7.381 1.00 94.31 85 VAL A CA 1
ATOM 649 C C . VAL A 1 85 ? 3.321 9.017 8.123 1.00 94.31 85 VAL A C 1
ATOM 651 O O . VAL A 1 85 ? 4.424 8.818 7.614 1.00 94.31 85 VAL A O 1
ATOM 654 N N . PRO A 1 86 ? 2.956 8.406 9.272 1.00 94.31 86 PRO A N 1
ATOM 655 C CA . PRO A 1 86 ? 3.898 7.542 9.986 1.00 94.31 86 PRO A CA 1
ATOM 656 C C . PRO A 1 86 ? 4.247 6.267 9.210 1.00 94.31 86 PRO A C 1
ATOM 658 O O . PRO A 1 86 ? 5.351 5.757 9.364 1.00 94.31 86 PRO A O 1
ATOM 661 N N . LEU A 1 87 ? 3.333 5.778 8.366 1.00 94.62 87 LEU A N 1
ATOM 662 C CA . LEU A 1 87 ? 3.504 4.531 7.619 1.00 94.62 87 LEU A CA 1
ATOM 663 C C . LEU A 1 87 ? 4.085 4.761 6.222 1.00 94.62 87 LEU A C 1
ATOM 665 O O . LEU A 1 87 ? 4.903 3.983 5.747 1.00 94.62 87 LEU A O 1
ATOM 669 N N . VAL A 1 88 ? 3.641 5.823 5.551 1.00 97.25 88 VAL A N 1
ATOM 670 C CA . VAL A 1 88 ? 3.966 6.089 4.151 1.00 97.25 88 VAL A CA 1
ATOM 671 C C . VAL A 1 88 ? 4.822 7.339 4.081 1.00 97.25 88 VAL A C 1
ATOM 673 O O . VAL A 1 88 ? 4.306 8.450 4.196 1.00 97.25 88 VAL A O 1
ATOM 676 N N . GLN A 1 89 ? 6.128 7.192 3.870 1.00 96.31 89 GLN A N 1
ATOM 677 C CA . GLN A 1 89 ? 7.034 8.340 3.744 1.00 96.31 89 GLN A CA 1
ATOM 678 C C . GLN A 1 89 ? 7.543 8.514 2.320 1.00 96.31 89 GLN A C 1
ATOM 680 O O . GLN A 1 89 ? 7.668 9.647 1.849 1.00 96.31 89 GLN A O 1
ATOM 685 N N . ARG A 1 90 ? 7.810 7.408 1.626 1.00 97.62 90 ARG A N 1
ATOM 686 C CA . ARG A 1 90 ? 8.384 7.401 0.282 1.00 97.62 90 ARG A CA 1
ATOM 687 C C . ARG A 1 90 ? 7.340 7.075 -0.778 1.00 97.62 90 ARG A C 1
ATOM 689 O O . ARG A 1 90 ? 6.296 6.495 -0.488 1.00 97.62 90 ARG A O 1
ATOM 696 N N . ILE A 1 91 ? 7.656 7.401 -2.029 1.00 97.50 91 ILE A N 1
ATOM 697 C CA . ILE A 1 91 ? 6.843 7.032 -3.196 1.00 97.50 91 ILE A CA 1
ATOM 698 C C . ILE A 1 91 ? 6.653 5.510 -3.239 1.00 97.50 91 ILE A C 1
ATOM 700 O O . ILE A 1 91 ? 5.539 5.036 -3.436 1.00 97.50 91 ILE A O 1
ATOM 704 N N . GLY A 1 92 ? 7.712 4.737 -2.973 1.00 96.44 92 GLY A N 1
ATOM 705 C CA . GLY A 1 92 ? 7.632 3.276 -2.921 1.00 96.44 92 GLY A CA 1
ATOM 706 C C . GLY A 1 92 ? 6.680 2.741 -1.852 1.00 96.44 92 GLY A C 1
ATOM 707 O O . GLY A 1 92 ? 6.009 1.740 -2.094 1.00 96.44 92 GLY A O 1
ATOM 708 N N . ASP A 1 93 ? 6.603 3.394 -0.692 1.00 96.62 93 ASP A N 1
ATOM 709 C CA . ASP A 1 93 ? 5.669 3.012 0.374 1.00 96.62 93 ASP A CA 1
ATOM 710 C C . ASP A 1 93 ? 4.235 3.338 -0.052 1.00 96.62 93 ASP A C 1
ATOM 712 O O . ASP A 1 93 ? 3.329 2.535 0.146 1.00 96.62 93 ASP A O 1
ATOM 716 N N . GLY A 1 94 ? 4.041 4.489 -0.706 1.00 96.94 94 GLY A N 1
ATOM 717 C CA . GLY A 1 94 ? 2.738 4.922 -1.208 1.00 96.94 94 GLY A CA 1
ATOM 718 C C . GLY A 1 94 ? 2.186 3.985 -2.277 1.00 96.94 94 GLY A C 1
ATOM 719 O O . GLY A 1 94 ? 1.018 3.615 -2.220 1.00 96.94 94 GLY A O 1
ATOM 720 N N . LEU A 1 95 ? 3.029 3.529 -3.205 1.00 97.19 95 LEU A N 1
ATOM 721 C CA . LEU A 1 95 ? 2.640 2.536 -4.208 1.00 97.19 95 LEU A CA 1
ATOM 722 C C . LEU A 1 95 ? 2.235 1.203 -3.574 1.00 97.19 95 LEU A C 1
ATOM 724 O O . LEU A 1 95 ? 1.206 0.641 -3.937 1.00 97.19 95 LEU A O 1
ATOM 728 N N . ARG A 1 96 ? 3.004 0.713 -2.595 1.00 96.50 96 ARG A N 1
ATOM 729 C CA . ARG A 1 96 ? 2.659 -0.516 -1.862 1.00 96.50 96 ARG A CA 1
ATOM 730 C C . ARG A 1 96 ? 1.363 -0.362 -1.073 1.00 96.50 96 ARG A C 1
ATOM 732 O O . ARG A 1 96 ? 0.570 -1.293 -1.028 1.00 96.50 96 ARG A O 1
ATOM 739 N N . TYR A 1 97 ? 1.138 0.813 -0.493 1.00 96.75 97 TYR A N 1
ATOM 740 C CA . TYR A 1 97 ? -0.090 1.123 0.228 1.00 96.75 97 TYR A CA 1
ATOM 741 C C . TYR A 1 97 ? -1.310 1.179 -0.701 1.00 96.75 97 TYR A C 1
ATOM 743 O O . TYR A 1 97 ? -2.363 0.669 -0.345 1.00 96.75 97 TYR A O 1
ATOM 751 N N . LEU A 1 98 ? -1.173 1.733 -1.912 1.00 96.56 98 LEU A N 1
ATOM 752 C CA . LEU A 1 98 ? -2.244 1.727 -2.918 1.00 96.56 98 LEU A CA 1
ATOM 753 C C . LEU A 1 98 ? -2.601 0.320 -3.401 1.00 96.56 98 LEU A C 1
ATOM 755 O O . LEU A 1 98 ? -3.767 0.038 -3.655 1.00 96.56 98 LEU A O 1
ATOM 759 N N . LEU A 1 99 ? -1.605 -0.553 -3.536 1.00 96.50 99 LEU A N 1
ATOM 760 C CA . LEU A 1 99 ? -1.803 -1.942 -3.955 1.00 96.50 99 LEU A CA 1
ATOM 761 C C . LEU A 1 99 ? -2.289 -2.850 -2.814 1.00 96.50 99 LEU A C 1
ATOM 763 O O . LEU A 1 99 ? -2.648 -4.007 -3.054 1.00 96.50 99 LEU A O 1
ATOM 767 N N . PHE A 1 100 ? -2.330 -2.350 -1.578 1.00 94.62 100 PHE A N 1
ATOM 768 C CA . PHE A 1 100 ? -2.733 -3.129 -0.416 1.00 94.62 100 PHE A CA 1
ATOM 769 C C . PHE A 1 100 ? -4.163 -3.671 -0.569 1.00 94.62 100 PHE A C 1
ATOM 771 O O . PHE A 1 100 ? -5.088 -2.941 -0.915 1.00 94.62 100 PHE A O 1
ATOM 778 N N . GLY A 1 101 ? -4.345 -4.972 -0.324 1.00 91.38 101 GLY A N 1
ATOM 779 C CA . GLY A 1 101 ? -5.649 -5.642 -0.422 1.00 91.38 101 GLY A CA 1
ATOM 780 C C . GLY A 1 101 ? -6.131 -5.943 -1.847 1.00 91.38 101 GLY A C 1
ATOM 781 O O . GLY A 1 101 ? -7.188 -6.540 -2.012 1.00 91.38 101 GLY A O 1
ATOM 782 N N . THR A 1 102 ? -5.364 -5.582 -2.881 1.00 94.00 102 THR A N 1
ATOM 783 C CA . THR A 1 102 ? -5.751 -5.804 -4.292 1.00 94.00 102 THR A CA 1
ATOM 784 C C . THR A 1 102 ? -5.244 -7.127 -4.864 1.00 94.00 102 THR A C 1
ATOM 786 O O . THR A 1 102 ? -5.678 -7.555 -5.932 1.00 94.00 102 THR A O 1
ATOM 789 N N . GLY A 1 103 ? -4.317 -7.776 -4.151 1.00 94.88 103 GLY A N 1
ATOM 790 C CA . GLY A 1 103 ? -3.634 -8.989 -4.599 1.00 94.88 103 GLY A CA 1
ATOM 791 C C . GLY A 1 103 ? -2.520 -8.745 -5.621 1.00 94.88 103 GLY A C 1
ATOM 792 O O . GLY A 1 103 ? -1.961 -9.722 -6.108 1.00 94.88 103 GLY A O 1
ATOM 793 N N . TYR A 1 104 ? -2.201 -7.481 -5.931 1.00 96.56 104 TYR A N 1
ATOM 794 C CA . TYR A 1 104 ? -1.059 -7.098 -6.760 1.00 96.56 104 TYR A CA 1
ATOM 795 C C . TYR A 1 104 ? 0.136 -6.642 -5.913 1.00 96.56 104 TYR A C 1
ATOM 797 O O . TYR A 1 104 ? -0.033 -5.983 -4.884 1.00 96.56 104 TYR A O 1
ATOM 805 N N . SER A 1 105 ? 1.350 -6.936 -6.372 1.00 95.94 105 SER A N 1
ATOM 806 C CA . SER A 1 105 ? 2.610 -6.430 -5.807 1.00 95.94 105 SER A CA 1
ATOM 807 C C . SER A 1 105 ? 3.367 -5.552 -6.804 1.00 95.94 105 SER A C 1
ATOM 809 O O . SER A 1 105 ? 3.027 -5.467 -7.980 1.00 95.94 105 SER A O 1
ATOM 811 N N . LEU A 1 106 ? 4.393 -4.840 -6.337 1.00 95.38 106 LEU A N 1
ATOM 812 C CA . LEU A 1 106 ? 5.335 -4.168 -7.236 1.00 95.38 106 LEU A CA 1
ATOM 813 C C . LEU A 1 106 ? 6.345 -5.183 -7.762 1.00 95.38 106 LEU A C 1
ATOM 815 O O . LEU A 1 106 ? 6.862 -5.963 -6.965 1.00 95.38 106 LEU A O 1
ATOM 819 N N . CYS A 1 107 ? 6.668 -5.105 -9.052 1.00 93.38 107 CYS A N 1
ATOM 820 C CA . CYS A 1 107 ? 7.717 -5.937 -9.639 1.00 93.38 107 CYS A CA 1
ATOM 821 C C . CYS A 1 107 ? 9.076 -5.661 -8.982 1.00 93.38 107 CYS A C 1
ATOM 823 O O . CYS A 1 107 ? 9.414 -4.500 -8.704 1.00 93.38 107 CYS A O 1
ATOM 825 N N . ASP A 1 108 ? 9.893 -6.700 -8.811 1.00 86.94 108 ASP A N 1
ATOM 826 C CA . ASP A 1 108 ? 11.297 -6.537 -8.433 1.00 86.94 108 ASP A CA 1
ATOM 827 C C . ASP A 1 108 ? 12.100 -6.038 -9.642 1.00 86.94 108 ASP A C 1
ATOM 829 O O . ASP A 1 108 ? 12.526 -6.793 -10.517 1.00 86.94 108 ASP A O 1
ATOM 833 N N . THR A 1 109 ? 12.233 -4.716 -9.770 1.00 79.25 109 THR A N 1
ATOM 834 C CA . THR A 1 109 ? 12.948 -4.129 -10.904 1.00 79.25 109 THR A CA 1
ATOM 835 C C . THR A 1 109 ? 14.416 -3.899 -10.554 1.00 79.25 109 THR 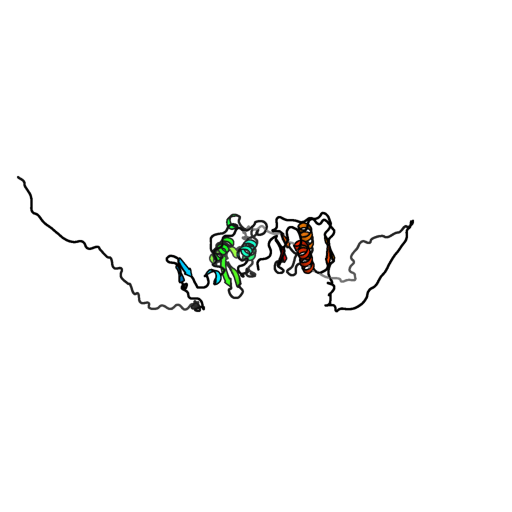A C 1
ATOM 837 O O . THR A 1 109 ? 14.732 -3.034 -9.735 1.00 79.25 109 THR A O 1
ATOM 840 N N . ALA A 1 110 ? 15.328 -4.520 -11.303 1.00 72.69 110 ALA A N 1
ATOM 841 C CA . ALA A 1 110 ? 16.755 -4.170 -11.284 1.00 72.69 110 ALA A CA 1
ATOM 842 C C . ALA A 1 110 ? 17.061 -2.786 -11.912 1.00 72.69 110 ALA A C 1
ATOM 844 O O . ALA A 1 110 ? 18.217 -2.370 -12.009 1.00 72.69 110 ALA A O 1
ATOM 845 N N . ALA A 1 111 ? 16.039 -2.054 -12.371 1.00 76.31 111 ALA A N 1
ATOM 846 C CA . ALA A 1 111 ? 16.191 -0.757 -13.016 1.00 76.31 111 ALA A CA 1
ATOM 847 C C . ALA A 1 111 ? 16.633 0.324 -12.012 1.00 76.31 111 ALA A C 1
ATOM 849 O O . ALA A 1 111 ? 15.848 0.812 -11.195 1.00 76.31 111 ALA A O 1
ATOM 850 N N . THR A 1 112 ? 17.883 0.770 -12.140 1.00 78.56 112 THR A N 1
ATOM 851 C CA . THR A 1 112 ? 18.524 1.773 -11.268 1.00 78.56 112 THR A CA 1
ATOM 852 C C . THR A 1 112 ? 17.707 3.063 -11.120 1.00 78.56 112 THR A C 1
ATOM 854 O O . THR A 1 112 ? 17.592 3.624 -10.027 1.00 78.56 112 THR A O 1
ATOM 857 N N . HIS A 1 113 ? 17.089 3.529 -12.207 1.00 85.50 113 HIS A N 1
ATOM 858 C CA . HIS A 1 113 ? 16.300 4.761 -12.217 1.00 85.50 113 HIS A CA 1
ATOM 859 C C . HIS A 1 113 ? 14.976 4.634 -11.459 1.00 85.50 113 HIS A C 1
ATOM 861 O O . HIS A 1 113 ? 14.553 5.602 -10.823 1.00 85.50 113 HIS A O 1
ATOM 867 N N . PHE A 1 114 ? 14.341 3.458 -11.481 1.00 90.94 114 PHE A N 1
ATOM 868 C CA . PHE A 1 114 ? 13.085 3.245 -10.763 1.00 90.94 114 PHE A CA 1
ATOM 869 C C . PHE A 1 114 ? 13.333 3.149 -9.258 1.00 90.94 114 PHE A C 1
ATOM 871 O O . PHE A 1 114 ? 12.654 3.820 -8.483 1.00 90.94 114 PHE A O 1
ATOM 878 N N . VAL A 1 115 ? 14.389 2.434 -8.850 1.00 91.50 115 VAL A N 1
ATOM 879 C CA . VAL A 1 115 ? 14.840 2.371 -7.448 1.00 91.50 115 VAL A CA 1
ATOM 880 C C . VAL A 1 115 ? 15.089 3.779 -6.889 1.00 91.50 115 VAL A C 1
ATOM 882 O O . VAL A 1 115 ? 14.668 4.116 -5.779 1.00 91.50 115 VAL A O 1
ATOM 885 N N . LYS A 1 116 ? 15.701 4.659 -7.693 1.00 92.50 116 LYS A N 1
ATOM 886 C CA . LYS A 1 116 ? 15.913 6.061 -7.315 1.00 92.50 116 LYS A CA 1
ATOM 887 C C . LYS A 1 116 ? 14.599 6.817 -7.115 1.00 92.50 116 LYS A C 1
ATOM 889 O O . LYS A 1 116 ? 14.516 7.598 -6.170 1.00 92.50 116 LYS A O 1
ATOM 894 N N . LEU A 1 117 ? 13.584 6.599 -7.953 1.00 94.06 117 LEU A N 1
ATOM 895 C CA . LEU A 1 117 ? 12.270 7.231 -7.800 1.00 94.06 117 LEU A CA 1
ATOM 896 C C . LEU A 1 117 ? 11.566 6.769 -6.521 1.00 94.06 117 LEU A C 1
ATOM 898 O O . LEU A 1 117 ? 11.162 7.606 -5.719 1.00 94.06 117 LEU A O 1
ATOM 902 N N . ILE A 1 118 ? 11.451 5.457 -6.304 1.00 95.00 118 ILE A N 1
ATOM 903 C CA . ILE A 1 118 ? 10.701 4.909 -5.162 1.00 95.00 118 ILE A CA 1
ATOM 904 C C . ILE A 1 118 ? 11.331 5.271 -3.813 1.00 95.00 118 ILE A C 1
ATOM 906 O O . ILE A 1 118 ? 10.643 5.253 -2.796 1.00 95.00 118 ILE A O 1
ATOM 910 N N . SER A 1 119 ? 12.617 5.638 -3.805 1.00 95.38 119 SER A N 1
ATOM 911 C CA . SER A 1 119 ? 13.320 6.148 -2.623 1.00 95.38 119 SER A CA 1
ATOM 912 C C . SER A 1 119 ? 13.006 7.613 -2.281 1.00 95.38 119 SER A C 1
ATOM 914 O O . SER A 1 119 ? 13.354 8.072 -1.193 1.00 95.38 119 SER A O 1
ATOM 916 N N . ARG A 1 120 ? 12.366 8.371 -3.184 1.00 97.00 120 ARG A N 1
ATOM 917 C CA . ARG A 1 120 ? 12.023 9.784 -2.961 1.00 97.00 120 ARG A CA 1
ATOM 918 C C . ARG A 1 120 ? 10.839 9.935 -2.004 1.00 97.00 120 ARG A C 1
ATOM 920 O O . ARG A 1 120 ? 9.994 9.042 -1.949 1.00 97.00 120 ARG A O 1
ATOM 927 N N . PRO A 1 121 ? 10.759 11.053 -1.257 1.00 97.31 121 PRO A N 1
ATOM 928 C CA . PRO A 1 121 ? 9.623 11.323 -0.383 1.00 97.31 121 PRO A CA 1
ATOM 929 C C . PRO A 1 121 ? 8.331 11.478 -1.192 1.00 97.31 121 PRO A C 1
ATOM 931 O O . PRO A 1 121 ? 8.344 12.055 -2.279 1.00 97.31 121 PRO A O 1
ATOM 934 N N . LEU A 1 122 ? 7.218 10.989 -0.644 1.00 97.44 122 LEU A N 1
ATOM 935 C CA . LEU A 1 122 ? 5.894 11.157 -1.236 1.00 97.44 122 LEU A CA 1
ATOM 936 C C . LEU A 1 122 ? 5.405 12.608 -1.032 1.00 97.44 122 LEU A C 1
ATOM 938 O O . LEU A 1 122 ? 5.285 13.043 0.122 1.00 97.44 122 LEU A O 1
ATOM 942 N N . PRO A 1 123 ? 5.089 13.356 -2.107 1.00 96.81 123 PRO A N 1
ATOM 943 C CA . PRO A 1 123 ? 4.543 14.707 -2.009 1.00 96.81 123 PRO A CA 1
ATOM 944 C C . PRO A 1 123 ? 3.255 14.767 -1.180 1.00 96.81 123 PRO A C 1
ATOM 946 O O . PRO A 1 123 ? 2.373 13.922 -1.322 1.00 96.81 123 PRO A O 1
ATOM 949 N N . ALA A 1 124 ? 3.106 15.810 -0.357 1.00 95.44 124 ALA A N 1
ATOM 950 C CA . ALA A 1 124 ? 1.963 15.951 0.551 1.00 95.44 124 ALA A CA 1
ATOM 951 C C . ALA A 1 124 ? 0.606 15.934 -0.176 1.00 95.44 124 ALA A C 1
ATOM 953 O O . ALA A 1 124 ? -0.329 15.286 0.289 1.00 95.44 124 ALA A O 1
ATOM 954 N N . ILE A 1 125 ? 0.517 16.575 -1.347 1.00 95.88 125 ILE A N 1
ATOM 955 C CA . ILE A 1 125 ? -0.709 16.611 -2.158 1.00 95.88 125 ILE A CA 1
ATOM 956 C C . ILE A 1 125 ? -1.109 15.230 -2.696 1.00 95.88 125 ILE A C 1
ATOM 958 O O . ILE A 1 125 ? -2.290 14.952 -2.851 1.00 95.88 125 ILE A O 1
ATOM 962 N N . GLN A 1 126 ? -0.142 14.336 -2.917 1.00 96.06 126 GLN A N 1
ATOM 963 C CA . GLN A 1 126 ? -0.381 12.983 -3.429 1.00 96.06 126 GLN A CA 1
ATOM 964 C C . GLN A 1 126 ? -0.747 11.983 -2.325 1.00 96.06 126 GLN A C 1
ATOM 966 O O . GLN A 1 126 ? -0.963 10.809 -2.605 1.00 96.06 126 GLN A O 1
ATOM 971 N N . ARG A 1 127 ? -0.825 12.415 -1.061 1.00 96.38 127 ARG A N 1
ATOM 972 C CA . ARG A 1 127 ? -1.229 11.539 0.049 1.00 96.38 127 ARG A CA 1
ATOM 973 C C . ARG A 1 127 ? -2.725 11.287 0.081 1.00 96.38 127 ARG A C 1
ATOM 975 O O . ARG A 1 127 ? -3.143 10.247 0.572 1.00 96.38 127 ARG A O 1
ATOM 982 N N . LYS A 1 128 ? -3.525 12.234 -0.403 1.00 96.12 128 LYS A N 1
ATOM 983 C CA . LYS A 1 128 ? -4.978 12.108 -0.486 1.00 96.12 128 LYS A CA 1
ATOM 984 C C . LYS A 1 128 ? -5.349 11.891 -1.944 1.00 96.12 128 LYS A C 1
ATOM 986 O O . LYS A 1 128 ? -5.196 12.799 -2.755 1.00 96.12 128 LYS A O 1
ATOM 991 N N . ILE A 1 129 ? -5.814 10.692 -2.265 1.00 95.19 129 ILE A N 1
ATOM 992 C CA . ILE A 1 129 ? -6.142 10.291 -3.629 1.00 95.19 129 ILE A CA 1
ATOM 993 C C . ILE A 1 129 ? -7.589 9.814 -3.680 1.00 95.19 129 ILE A C 1
ATOM 995 O O . ILE A 1 129 ? -7.958 8.897 -2.952 1.00 95.19 129 ILE A O 1
ATOM 999 N N . GLY A 1 130 ? -8.384 10.396 -4.578 1.00 91.62 130 GLY A N 1
ATOM 1000 C CA . GLY A 1 130 ? -9.712 9.898 -4.933 1.00 91.62 130 GLY A CA 1
ATOM 1001 C C . GLY A 1 130 ? -10.797 10.972 -5.024 1.00 91.62 130 GLY A C 1
ATOM 1002 O O . GLY A 1 130 ? -10.546 12.127 -4.670 1.00 91.62 130 GLY A O 1
ATOM 1003 N N . PRO A 1 131 ? -12.009 10.603 -5.480 1.00 96.00 131 PRO A N 1
ATOM 1004 C CA . PRO A 1 131 ? -12.398 9.294 -6.024 1.00 96.00 131 PRO A CA 1
ATOM 1005 C C . PRO A 1 131 ? -11.907 9.104 -7.472 1.00 96.00 131 PRO A C 1
ATOM 1007 O O . PRO A 1 131 ? -12.383 9.782 -8.378 1.00 96.00 131 PRO A O 1
ATOM 1010 N N . ILE A 1 132 ? -10.955 8.191 -7.690 1.00 97.19 132 ILE A N 1
ATOM 1011 C CA . ILE A 1 132 ? -10.356 7.905 -9.011 1.00 97.19 132 ILE A CA 1
ATOM 1012 C C . ILE A 1 132 ? -10.029 6.414 -9.152 1.00 97.19 132 ILE A C 1
ATOM 1014 O O . ILE A 1 132 ? -10.104 5.675 -8.168 1.00 97.19 132 ILE A O 1
ATOM 1018 N N . ARG A 1 133 ? -9.649 5.957 -10.352 1.00 96.38 133 ARG A N 1
ATOM 1019 C CA . ARG A 1 133 ? -9.237 4.558 -10.564 1.00 96.38 133 ARG A CA 1
ATOM 1020 C C . ARG A 1 133 ? -7.888 4.275 -9.905 1.00 96.38 133 ARG A C 1
ATOM 1022 O O . ARG A 1 133 ? -7.003 5.130 -9.902 1.00 96.38 133 ARG A O 1
ATOM 1029 N N . LEU A 1 134 ? -7.693 3.063 -9.393 1.00 96.56 134 LEU A N 1
ATOM 1030 C CA . LEU A 1 134 ? -6.421 2.662 -8.785 1.00 96.56 134 LEU A CA 1
ATOM 1031 C C . LEU A 1 134 ? -5.247 2.729 -9.783 1.00 96.56 134 LEU A C 1
ATOM 1033 O O . LEU A 1 134 ? -4.177 3.224 -9.439 1.00 96.56 134 LEU A O 1
ATOM 1037 N N . SER A 1 135 ? -5.444 2.313 -11.031 1.00 95.75 135 SER A N 1
ATOM 1038 C CA . SER A 1 135 ? -4.445 2.428 -12.102 1.00 95.75 135 SER A CA 1
ATOM 1039 C C . SER A 1 135 ? -4.009 3.880 -12.351 1.00 95.75 135 SER A C 1
ATOM 1041 O O . SER A 1 135 ? -2.817 4.159 -12.500 1.00 95.75 135 SER A O 1
ATOM 1043 N N . GLU A 1 136 ? -4.952 4.823 -12.312 1.00 96.19 136 GLU A N 1
ATOM 1044 C CA . GLU A 1 136 ? -4.686 6.264 -12.414 1.00 96.19 136 GLU A CA 1
ATOM 1045 C C . GLU A 1 136 ? -3.961 6.796 -11.175 1.00 96.19 136 GLU A C 1
ATOM 1047 O O . GLU A 1 136 ? -2.993 7.544 -11.301 1.00 96.19 136 GLU A O 1
ATOM 1052 N N . ALA A 1 137 ? -4.374 6.377 -9.978 1.00 97.06 137 ALA A N 1
ATOM 1053 C CA . ALA A 1 137 ? -3.706 6.727 -8.728 1.00 97.06 137 ALA A CA 1
ATOM 1054 C C . ALA A 1 137 ? -2.230 6.311 -8.725 1.00 97.06 137 ALA A C 1
ATOM 1056 O O . ALA A 1 137 ? -1.357 7.117 -8.396 1.00 97.06 137 ALA A O 1
ATOM 1057 N N . LEU A 1 138 ? -1.943 5.076 -9.147 1.00 97.06 138 LEU A N 1
ATOM 1058 C CA . LEU A 1 138 ? -0.580 4.569 -9.300 1.00 97.06 138 LEU A CA 1
ATOM 1059 C C . LEU A 1 138 ? 0.210 5.432 -10.291 1.00 97.06 138 LEU A C 1
ATOM 1061 O O . LEU A 1 138 ? 1.331 5.847 -9.999 1.00 97.06 138 LEU A O 1
ATOM 1065 N N . GLN A 1 139 ? -0.393 5.774 -11.431 1.00 96.62 139 GLN A N 1
ATOM 1066 C CA . GLN A 1 139 ? 0.233 6.628 -12.438 1.00 96.62 139 GLN A CA 1
ATOM 1067 C C . GLN A 1 139 ? 0.521 8.052 -11.920 1.00 96.62 139 GLN A C 1
ATOM 1069 O O . GLN A 1 139 ? 1.568 8.614 -12.246 1.00 96.62 139 GLN A O 1
ATOM 1074 N N . ILE A 1 140 ? -0.355 8.630 -11.091 1.00 96.19 140 ILE A N 1
ATOM 1075 C CA . ILE A 1 140 ? -0.165 9.951 -10.465 1.00 96.19 140 ILE A CA 1
ATOM 1076 C C . ILE A 1 140 ? 1.009 9.934 -9.481 1.00 96.19 140 ILE A C 1
ATOM 1078 O O . ILE A 1 140 ? 1.832 10.851 -9.499 1.00 96.19 140 ILE A O 1
ATOM 1082 N N . VAL A 1 141 ? 1.099 8.899 -8.640 1.00 96.88 141 VAL A N 1
ATOM 1083 C CA . VAL A 1 141 ? 2.154 8.767 -7.620 1.00 96.88 141 VAL A CA 1
ATOM 1084 C C . VAL A 1 141 ? 3.534 8.585 -8.255 1.00 96.88 141 VAL A C 1
ATOM 1086 O O . VAL A 1 141 ? 4.510 9.170 -7.789 1.00 96.88 141 VAL A O 1
ATOM 1089 N N . VAL A 1 142 ? 3.630 7.809 -9.337 1.00 96.06 142 VAL A N 1
ATOM 1090 C CA . VAL A 1 142 ? 4.899 7.616 -10.062 1.00 96.06 142 VAL A CA 1
ATOM 1091 C C . VAL A 1 142 ? 5.253 8.825 -10.939 1.00 96.06 142 VAL A C 1
ATOM 1093 O O . VAL A 1 142 ? 6.428 9.166 -11.092 1.00 96.06 142 VAL A O 1
ATOM 1096 N N . GLY A 1 143 ? 4.247 9.506 -11.491 1.00 95.62 143 GLY A N 1
ATOM 1097 C CA . GLY A 1 143 ? 4.407 10.678 -12.348 1.00 95.62 143 GLY A CA 1
ATOM 1098 C C . GLY A 1 143 ? 4.489 10.353 -13.844 1.00 95.62 143 GLY A C 1
ATOM 1099 O O . GLY A 1 143 ? 4.506 9.200 -14.270 1.00 95.62 143 GLY A O 1
ATOM 1100 N N . LEU A 1 144 ? 4.535 11.404 -14.668 1.00 94.56 144 LEU A N 1
ATOM 1101 C CA . LEU A 1 144 ? 4.370 11.313 -16.128 1.00 94.56 144 LEU A CA 1
ATOM 1102 C C . LEU A 1 144 ? 5.518 10.604 -16.854 1.00 94.56 144 LEU A C 1
ATOM 1104 O O . LEU A 1 144 ? 5.289 10.010 -17.900 1.00 94.56 144 LEU A O 1
ATOM 1108 N N . ALA A 1 145 ? 6.733 10.624 -16.300 1.00 94.69 145 ALA A N 1
ATOM 1109 C CA . ALA A 1 145 ? 7.908 10.041 -16.952 1.00 94.69 145 ALA A CA 1
ATOM 1110 C C . ALA A 1 145 ? 7.845 8.512 -17.102 1.00 94.69 145 ALA A C 1
ATOM 1112 O O . ALA A 1 145 ? 8.604 7.919 -17.870 1.00 94.69 145 ALA A O 1
ATOM 1113 N N . TRP A 1 146 ? 6.933 7.870 -16.377 1.00 95.19 146 TRP A N 1
ATOM 1114 C CA . TRP A 1 146 ? 6.801 6.426 -16.309 1.00 95.19 146 TRP A CA 1
ATOM 1115 C C . TRP A 1 146 ? 5.471 5.982 -16.907 1.00 95.19 146 TRP A C 1
ATOM 1117 O O . TRP A 1 146 ? 4.495 6.733 -16.937 1.00 95.19 146 TRP A O 1
ATOM 1127 N N . ARG A 1 147 ? 5.426 4.746 -17.393 1.00 94.81 147 ARG A N 1
ATOM 1128 C CA . ARG A 1 147 ? 4.202 4.058 -17.807 1.00 94.81 147 ARG A CA 1
ATOM 1129 C C . ARG A 1 147 ? 4.002 2.822 -16.944 1.00 94.81 147 ARG A C 1
ATOM 1131 O O . ARG A 1 147 ? 4.947 2.056 -16.743 1.00 94.81 147 ARG A O 1
ATOM 1138 N N . ILE A 1 148 ? 2.781 2.636 -16.462 1.00 94.94 148 ILE A N 1
ATOM 1139 C CA . ILE A 1 148 ? 2.364 1.413 -15.783 1.00 94.94 148 ILE A CA 1
ATOM 1140 C C . ILE A 1 148 ? 2.283 0.242 -16.778 1.00 94.94 148 ILE A C 1
ATOM 1142 O O . ILE A 1 148 ? 1.834 0.394 -17.917 1.00 94.94 148 ILE A O 1
ATOM 1146 N N . ARG A 1 149 ? 2.758 -0.930 -16.361 1.00 94.06 149 ARG A N 1
ATOM 1147 C CA . ARG A 1 149 ? 2.644 -2.212 -17.061 1.00 94.06 149 ARG A CA 1
ATOM 1148 C C . ARG A 1 149 ? 2.178 -3.248 -16.054 1.00 94.06 149 ARG A C 1
ATOM 1150 O O . ARG A 1 149 ? 2.782 -3.379 -14.998 1.00 94.06 149 ARG A O 1
ATOM 1157 N N . VAL A 1 150 ? 1.113 -3.956 -16.390 1.00 94.69 150 VAL A N 1
ATOM 1158 C CA . VAL A 1 150 ? 0.534 -4.982 -15.526 1.00 94.69 150 VAL A CA 1
ATOM 1159 C C . VAL A 1 150 ? 0.998 -6.340 -16.031 1.00 94.69 150 VAL A C 1
ATOM 1161 O O . VAL A 1 150 ? 0.899 -6.619 -17.228 1.00 94.69 150 VAL A O 1
ATOM 1164 N N . ASP A 1 151 ? 1.548 -7.142 -15.130 1.00 93.50 151 ASP A N 1
ATOM 1165 C CA . ASP A 1 151 ? 1.786 -8.563 -15.328 1.00 93.50 151 ASP A CA 1
ATOM 1166 C C . ASP A 1 151 ? 0.670 -9.332 -14.619 1.00 93.50 151 ASP A C 1
ATOM 1168 O O . ASP A 1 151 ? 0.671 -9.489 -13.399 1.00 93.50 151 ASP A O 1
ATOM 1172 N N . GLU A 1 152 ? -0.314 -9.780 -15.393 1.00 90.56 152 GLU A N 1
ATOM 1173 C CA . GLU A 1 152 ? -1.458 -10.539 -14.883 1.00 90.56 152 GLU A CA 1
ATOM 1174 C C . GLU A 1 152 ? -1.067 -11.946 -14.405 1.00 90.56 152 GLU A C 1
ATOM 1176 O O . GLU A 1 152 ? -1.737 -12.504 -13.536 1.00 90.56 152 GLU A O 1
ATOM 1181 N N . VAL A 1 153 ? 0.022 -12.518 -14.938 1.00 93.38 153 VAL A N 1
ATOM 1182 C CA . 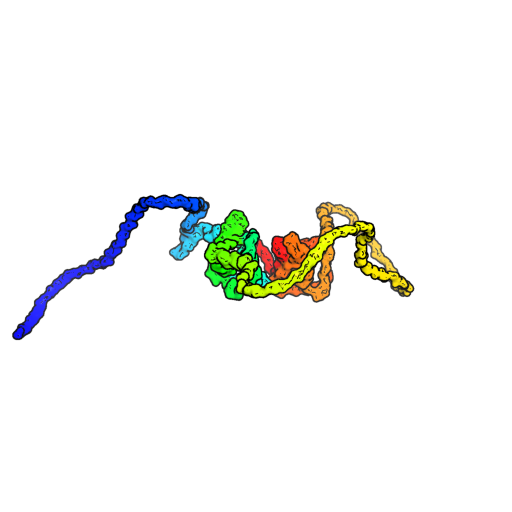VAL A 1 153 ? 0.465 -13.882 -14.610 1.00 93.38 153 VAL A CA 1
ATOM 1183 C C . VAL A 1 153 ? 1.079 -13.907 -13.217 1.00 93.38 153 VAL A C 1
ATOM 1185 O O . VAL A 1 153 ? 0.707 -14.740 -12.393 1.00 93.38 153 VAL A O 1
ATOM 1188 N N . ASN A 1 154 ? 1.982 -12.966 -12.944 1.00 94.31 154 ASN A N 1
ATOM 1189 C CA . ASN A 1 154 ? 2.646 -12.852 -11.644 1.00 94.31 154 ASN A CA 1
ATOM 1190 C C . ASN A 1 154 ? 1.890 -11.937 -10.665 1.00 94.31 154 ASN A C 1
ATOM 1192 O O . ASN A 1 154 ? 2.262 -11.847 -9.498 1.00 94.31 154 ASN A O 1
ATOM 1196 N N . ARG A 1 155 ? 0.811 -11.284 -11.127 1.00 94.94 155 ARG A N 1
ATOM 1197 C CA . ARG A 1 155 ? 0.061 -10.246 -10.400 1.00 94.94 155 ARG A CA 1
ATOM 1198 C C . ARG A 1 155 ? 0.977 -9.139 -9.898 1.00 94.94 155 ARG A C 1
ATOM 1200 O O . ARG A 1 155 ? 0.909 -8.707 -8.749 1.00 94.94 155 ARG A O 1
ATOM 1207 N N . GLU A 1 156 ? 1.816 -8.642 -10.793 1.00 95.31 156 GLU A N 1
ATOM 1208 C CA . GLU A 1 156 ? 2.748 -7.570 -10.481 1.00 95.31 156 GLU A CA 1
ATOM 1209 C C . GLU A 1 156 ? 2.478 -6.322 -11.318 1.00 95.31 156 GLU A C 1
ATOM 1211 O O . GLU A 1 156 ? 2.016 -6.373 -12.459 1.00 95.31 156 GLU A O 1
ATOM 1216 N N . VAL A 1 157 ? 2.784 -5.166 -10.740 1.00 96.19 157 VAL A N 1
ATOM 1217 C CA . VAL A 1 157 ? 2.739 -3.876 -11.416 1.00 96.19 157 VAL A CA 1
ATOM 1218 C C . VAL A 1 157 ? 4.160 -3.372 -11.599 1.00 96.19 157 VAL A C 1
ATOM 1220 O O . VAL A 1 157 ? 4.872 -3.062 -10.639 1.00 96.19 157 VAL A O 1
ATOM 1223 N N . CYS A 1 158 ? 4.564 -3.271 -12.859 1.00 94.25 158 CYS A N 1
ATOM 1224 C CA . CYS A 1 158 ? 5.865 -2.782 -13.272 1.00 94.25 158 CYS A CA 1
ATOM 1225 C C . CYS A 1 158 ? 5.737 -1.351 -13.800 1.00 94.25 158 CYS A C 1
ATOM 1227 O O . CYS A 1 158 ? 4.735 -0.970 -14.408 1.00 94.25 158 CYS A O 1
ATOM 1229 N N . PHE A 1 159 ? 6.800 -0.566 -13.653 1.00 94.69 159 PHE A N 1
ATOM 1230 C CA . PHE A 1 159 ? 6.884 0.762 -14.250 1.00 94.69 159 PHE A CA 1
ATOM 1231 C C . PHE A 1 159 ? 8.058 0.822 -15.209 1.00 94.69 159 PHE A C 1
ATOM 1233 O O . PHE A 1 159 ? 9.191 0.495 -14.863 1.00 94.69 159 PHE A O 1
ATOM 1240 N N . VAL A 1 160 ? 7.779 1.261 -16.430 1.00 93.12 160 VAL A N 1
ATOM 1241 C CA . VAL A 1 160 ? 8.789 1.404 -17.477 1.00 93.12 160 VAL A CA 1
ATOM 1242 C C . VAL A 1 160 ? 8.948 2.884 -17.783 1.00 93.12 160 VAL A C 1
ATOM 1244 O O . VAL A 1 160 ? 7.958 3.609 -17.857 1.00 93.12 160 VAL A O 1
ATOM 1247 N N . LEU A 1 161 ? 10.182 3.351 -17.945 1.00 93.62 161 LEU A N 1
ATOM 1248 C CA . LEU A 1 161 ? 10.431 4.731 -18.348 1.00 93.62 161 LEU A CA 1
ATOM 1249 C C . LEU A 1 161 ? 9.896 4.941 -19.771 1.00 93.62 161 LEU A C 1
ATOM 1251 O O . LEU A 1 161 ? 10.089 4.087 -20.641 1.00 93.62 161 LEU A O 1
ATOM 1255 N N . ARG A 1 162 ? 9.200 6.052 -20.010 1.00 93.88 162 ARG A N 1
ATOM 1256 C CA . ARG A 1 162 ? 8.774 6.418 -21.364 1.00 93.88 162 ARG A CA 1
ATOM 1257 C C . ARG A 1 162 ? 9.992 6.796 -22.199 1.00 93.88 162 ARG A C 1
ATOM 1259 O O . ARG A 1 162 ? 10.958 7.359 -21.681 1.00 93.88 162 ARG A O 1
ATOM 1266 N N . ASP A 1 163 ? 9.932 6.504 -23.492 1.00 92.50 163 ASP A N 1
ATOM 1267 C CA . ASP A 1 163 ? 11.084 6.664 -24.381 1.00 92.50 163 ASP A CA 1
ATOM 1268 C C . ASP A 1 163 ? 11.553 8.131 -24.462 1.00 92.50 163 ASP A C 1
ATOM 1270 O O . ASP A 1 163 ? 12.753 8.393 -24.445 1.00 92.50 163 ASP A O 1
ATOM 1274 N N . GLU A 1 164 ? 10.627 9.091 -24.379 1.00 92.75 164 GLU A N 1
ATOM 1275 C CA . GLU A 1 164 ? 10.896 10.539 -24.331 1.00 92.75 164 GLU A CA 1
ATOM 1276 C C . GLU A 1 164 ? 11.739 11.008 -23.124 1.00 92.75 164 GLU A C 1
ATOM 1278 O O . GLU A 1 164 ? 12.417 12.038 -23.194 1.00 92.75 164 GLU A O 1
ATOM 1283 N N . TYR A 1 165 ? 11.753 10.238 -22.029 1.00 90.94 165 TYR A N 1
ATOM 1284 C CA . TYR A 1 165 ? 12.520 10.556 -20.822 1.00 90.94 165 TYR A CA 1
ATOM 1285 C C . TYR A 1 165 ? 13.832 9.766 -20.699 1.00 90.94 165 TYR A C 1
ATOM 1287 O O . TYR A 1 165 ? 14.616 10.043 -19.787 1.00 90.94 165 TYR A O 1
ATOM 1295 N N . ARG A 1 166 ? 14.128 8.829 -21.616 1.00 87.56 166 ARG A N 1
ATOM 1296 C CA . ARG A 1 166 ? 15.378 8.038 -21.587 1.00 87.56 166 ARG A CA 1
ATOM 1297 C C . ARG A 1 166 ? 16.631 8.906 -21.649 1.00 87.56 166 ARG A C 1
ATOM 1299 O O . ARG A 1 166 ? 17.586 8.646 -20.922 1.00 87.56 166 ARG A O 1
ATOM 1306 N N . GLN A 1 167 ? 16.595 9.997 -22.406 1.00 85.88 167 GLN A N 1
ATOM 1307 C CA . GLN A 1 167 ? 17.700 10.959 -22.495 1.00 85.88 167 GLN A CA 1
ATOM 1308 C C . GLN A 1 167 ? 18.123 11.552 -21.135 1.00 85.88 167 GLN A C 1
ATOM 1310 O O . GLN A 1 167 ? 19.307 11.808 -20.919 1.00 85.88 167 GLN A O 1
ATOM 1315 N N . PHE A 1 168 ? 17.189 11.715 -20.186 1.00 81.38 168 PHE A N 1
ATOM 1316 C CA . PHE A 1 168 ? 17.484 12.210 -18.832 1.00 81.38 168 PHE A CA 1
ATOM 1317 C C . PHE A 1 168 ? 18.050 11.126 -17.907 1.00 81.38 168 PHE A C 1
ATOM 1319 O O . PHE A 1 168 ? 18.553 11.427 -16.824 1.00 81.38 168 PHE A O 1
ATOM 1326 N N . SER A 1 169 ? 17.952 9.859 -18.311 1.00 74.75 169 SER A N 1
ATOM 1327 C CA . SER A 1 169 ? 18.490 8.724 -17.564 1.00 74.75 169 SER A CA 1
ATOM 1328 C C . SER A 1 169 ? 19.980 8.493 -17.868 1.00 74.75 169 SER A C 1
ATOM 1330 O O . SER A 1 169 ? 20.758 8.200 -16.962 1.00 74.75 169 SER A O 1
ATOM 1332 N N . GLU A 1 170 ? 20.420 8.764 -19.099 1.00 65.38 170 GLU A N 1
ATOM 1333 C CA . GLU A 1 170 ? 21.782 8.471 -19.580 1.00 65.38 170 GLU A CA 1
ATOM 1334 C C . GLU A 1 170 ? 22.809 9.587 -19.297 1.00 65.38 170 GLU A C 1
ATOM 1336 O O . GLU A 1 170 ? 24.020 9.353 -19.289 1.00 65.38 170 GLU A O 1
ATOM 1341 N N . THR A 1 171 ? 22.363 10.810 -18.983 1.00 55.16 171 THR A N 1
ATOM 1342 C CA . THR A 1 171 ? 23.233 12.002 -18.879 1.00 55.16 171 THR A CA 1
ATOM 1343 C C . THR A 1 171 ? 24.223 11.987 -17.701 1.00 55.16 171 THR A C 1
ATOM 1345 O O . THR A 1 171 ? 25.043 12.896 -17.574 1.00 55.16 171 THR A O 1
ATOM 1348 N N . THR A 1 172 ? 24.175 10.978 -16.825 1.00 53.75 172 THR A N 1
ATOM 1349 C CA . THR A 1 172 ? 25.088 10.879 -15.668 1.00 53.75 172 THR A CA 1
ATOM 1350 C C . THR A 1 172 ? 26.416 10.192 -16.016 1.00 53.75 172 THR A C 1
ATOM 1352 O O . THR A 1 172 ? 27.404 10.425 -15.329 1.00 53.75 172 THR A O 1
ATOM 1355 N N . VAL A 1 173 ? 26.491 9.413 -17.103 1.00 51.00 173 VAL A N 1
ATOM 1356 C CA . VAL A 1 173 ? 27.728 8.691 -17.472 1.00 51.00 173 VAL A CA 1
ATOM 1357 C C . VAL A 1 173 ? 28.677 9.561 -18.313 1.00 51.00 173 VAL A C 1
ATOM 1359 O O . VAL A 1 173 ? 29.886 9.523 -18.110 1.00 51.00 173 VAL A O 1
ATOM 1362 N N . ASN A 1 174 ? 28.151 10.444 -19.170 1.00 48.03 174 ASN A N 1
ATOM 1363 C CA . ASN A 1 174 ? 28.972 11.265 -20.078 1.00 48.03 174 ASN A CA 1
ATOM 1364 C C . ASN A 1 174 ? 29.390 12.641 -19.531 1.00 48.03 174 ASN A C 1
ATOM 1366 O O . ASN A 1 174 ? 30.009 13.422 -20.249 1.00 48.03 174 ASN A O 1
ATOM 1370 N N . ARG A 1 175 ? 29.103 12.964 -18.261 1.00 53.97 175 ARG A N 1
ATOM 1371 C CA . ARG A 1 175 ? 29.579 14.222 -17.648 1.00 53.97 175 ARG A CA 1
ATOM 1372 C C . ARG A 1 175 ? 30.987 14.130 -17.045 1.00 53.97 175 ARG A C 1
ATOM 1374 O O . ARG A 1 175 ? 31.502 15.140 -16.579 1.00 53.97 175 ARG A O 1
ATOM 1381 N N . MET A 1 176 ? 31.617 12.952 -17.087 1.00 48.59 176 MET A N 1
ATOM 1382 C CA . MET A 1 176 ? 32.973 12.707 -16.577 1.00 48.59 176 MET A CA 1
ATOM 1383 C C . MET A 1 176 ? 34.052 12.792 -17.672 1.00 48.59 176 MET A C 1
ATOM 1385 O O . MET A 1 176 ? 35.062 12.095 -17.616 1.00 48.59 176 MET A O 1
ATOM 1389 N N . THR A 1 177 ? 33.870 13.640 -18.684 1.00 49.91 177 THR A N 1
ATOM 1390 C CA . THR A 1 177 ? 34.999 14.105 -19.501 1.00 49.91 177 THR A CA 1
ATOM 1391 C C . THR A 1 177 ? 35.056 15.624 -19.400 1.00 49.91 177 THR A C 1
ATOM 1393 O O . THR A 1 177 ? 34.156 16.296 -19.909 1.00 49.91 177 THR A O 1
ATOM 1396 N N . PRO A 1 178 ? 36.058 16.203 -18.713 1.00 51.56 178 PRO A N 1
ATOM 1397 C CA . PRO A 1 178 ? 36.228 17.645 -18.732 1.00 51.56 178 PRO A CA 1
ATOM 1398 C C . PRO A 1 178 ? 36.507 18.088 -20.178 1.00 51.56 178 PRO A C 1
ATOM 1400 O O . PRO A 1 178 ? 37.271 17.415 -20.881 1.00 51.56 178 PRO A O 1
ATOM 1403 N N . PRO A 1 179 ? 35.926 19.204 -20.655 1.00 45.91 179 PRO A N 1
ATOM 1404 C CA . PRO A 1 179 ? 36.351 19.787 -21.916 1.00 45.91 179 PRO A CA 1
ATOM 1405 C C . PRO A 1 179 ? 37.833 20.146 -21.788 1.00 45.91 179 PRO A C 1
ATOM 1407 O O . PRO A 1 179 ? 38.241 20.894 -20.899 1.00 45.91 179 PRO A O 1
ATOM 1410 N N . LYS A 1 180 ? 38.652 19.566 -22.666 1.00 37.03 180 LYS A N 1
ATOM 1411 C CA . LYS A 1 180 ? 40.088 19.825 -22.765 1.00 37.03 180 LYS A CA 1
ATOM 1412 C C . LYS A 1 180 ? 40.275 21.269 -23.238 1.00 37.03 180 LYS A C 1
ATOM 1414 O O . LYS A 1 180 ? 40.341 21.535 -24.434 1.00 37.03 180 LYS A O 1
ATOM 1419 N N . MET A 1 181 ? 40.301 22.214 -22.300 1.00 38.88 181 MET A N 1
ATOM 1420 C CA . MET A 1 181 ? 40.632 23.605 -22.582 1.00 38.88 181 MET A CA 1
ATOM 1421 C C . MET A 1 181 ? 42.113 23.658 -22.965 1.00 38.88 181 MET A C 1
ATOM 1423 O O . MET A 1 181 ? 43.000 23.326 -22.180 1.00 38.88 181 MET A O 1
ATOM 1427 N N . ARG A 1 182 ? 42.366 23.978 -24.233 1.00 45.88 182 ARG A N 1
ATOM 1428 C CA . ARG A 1 182 ? 43.699 24.087 -24.817 1.00 45.88 182 ARG A CA 1
ATOM 1429 C C . ARG A 1 182 ? 44.336 25.379 -24.306 1.00 45.88 182 ARG A C 1
ATOM 1431 O O . ARG A 1 182 ? 43.897 26.457 -24.690 1.00 45.88 182 ARG A O 1
ATOM 1438 N N . VAL A 1 183 ? 45.361 25.267 -23.467 1.00 42.59 183 VAL A N 1
ATOM 1439 C CA . VAL A 1 183 ? 46.252 26.385 -23.119 1.00 42.59 183 VAL A CA 1
ATOM 1440 C C . VAL A 1 183 ? 47.627 26.098 -23.741 1.00 42.59 183 VAL A C 1
ATOM 1442 O O . VAL A 1 183 ? 48.066 24.945 -23.676 1.00 42.59 183 VAL A O 1
ATOM 1445 N N . PRO A 1 184 ? 48.296 27.069 -24.399 1.00 41.97 184 PRO A N 1
ATOM 1446 C CA . PRO A 1 184 ? 49.621 26.858 -24.975 1.00 41.97 184 PRO A CA 1
ATOM 1447 C C . PRO A 1 184 ? 50.695 26.740 -23.887 1.00 41.97 184 PRO A C 1
ATOM 1449 O O . PRO A 1 184 ? 50.591 27.350 -22.825 1.00 41.97 184 PRO A O 1
ATOM 1452 N N . ALA A 1 185 ? 51.722 25.948 -24.191 1.00 36.72 185 ALA A N 1
ATOM 1453 C CA . ALA A 1 185 ? 52.892 25.670 -23.360 1.00 36.72 185 ALA A CA 1
ATOM 1454 C C . ALA A 1 185 ? 53.677 26.929 -22.938 1.00 36.72 185 ALA A C 1
ATOM 1456 O O . ALA A 1 185 ? 53.611 27.964 -23.605 1.00 36.72 185 ALA A O 1
ATOM 1457 N N . PRO A 1 186 ? 54.536 26.788 -21.915 1.00 43.25 186 PRO A N 1
ATOM 1458 C CA . PRO A 1 186 ? 55.955 26.925 -22.228 1.00 43.25 186 PRO A CA 1
ATOM 1459 C C . PRO A 1 186 ? 56.828 25.790 -21.668 1.00 43.25 186 PRO A C 1
ATOM 1461 O O . PRO A 1 186 ? 56.380 24.849 -21.020 1.00 43.25 186 PRO A O 1
ATOM 1464 N N . THR A 1 187 ? 58.087 25.881 -22.061 1.00 31.92 187 THR A N 1
ATOM 1465 C CA . THR A 1 187 ? 59.047 24.831 -22.385 1.00 31.92 187 THR A CA 1
ATOM 1466 C C . THR A 1 187 ? 59.989 24.432 -21.242 1.00 31.92 187 THR A C 1
ATOM 1468 O O . THR A 1 187 ? 60.334 25.255 -20.407 1.00 31.92 187 THR A O 1
ATOM 1471 N N . LEU A 1 188 ? 60.482 23.187 -21.353 1.00 39.12 188 LEU A N 1
ATOM 1472 C CA . LEU A 1 188 ? 61.818 22.661 -21.004 1.00 39.12 188 LEU A CA 1
ATOM 1473 C C . LEU A 1 188 ? 62.379 22.882 -19.588 1.00 39.12 188 LEU A C 1
ATOM 1475 O O . LEU A 1 188 ? 62.769 23.986 -19.231 1.00 39.12 188 LEU A O 1
ATOM 1479 N N . SER A 1 189 ? 62.663 21.769 -18.898 1.00 35.50 189 SER A N 1
ATOM 1480 C CA . SER A 1 189 ? 64.024 21.443 -18.429 1.00 35.50 189 SER A CA 1
ATOM 1481 C C . SER A 1 189 ? 64.146 19.956 -18.066 1.00 35.50 189 SER A C 1
ATOM 1483 O O . SER A 1 189 ? 63.307 19.392 -17.369 1.00 35.50 189 SER A O 1
ATOM 1485 N N . ASN A 1 190 ? 65.190 19.339 -18.617 1.00 34.72 190 ASN A N 1
ATOM 1486 C CA . ASN A 1 190 ? 65.595 17.932 -18.528 1.00 34.72 190 ASN A CA 1
ATOM 1487 C C . ASN A 1 190 ? 66.132 17.548 -17.133 1.00 34.72 190 ASN A C 1
ATOM 1489 O O . ASN A 1 190 ? 66.632 18.425 -16.439 1.00 34.72 190 ASN A O 1
ATOM 1493 N N . SER A 1 191 ? 66.162 16.246 -16.790 1.00 36.25 191 SER A N 1
ATOM 1494 C CA . SER A 1 191 ? 67.424 15.484 -16.595 1.00 36.25 191 SER A CA 1
ATOM 1495 C C . SER A 1 191 ? 67.208 14.013 -16.151 1.00 36.25 191 SER A C 1
ATOM 1497 O O . SER A 1 191 ? 66.651 13.765 -15.089 1.00 36.25 191 SER A O 1
ATOM 1499 N N . THR A 1 192 ? 67.707 13.080 -16.987 1.00 33.47 192 THR A N 1
ATOM 1500 C CA . THR A 1 192 ? 68.457 11.805 -16.727 1.00 33.47 192 THR A CA 1
ATOM 1501 C C . THR A 1 192 ? 67.967 10.759 -15.697 1.00 33.47 192 THR A C 1
ATOM 1503 O O . THR A 1 192 ? 67.810 11.077 -14.527 1.00 33.47 192 THR A O 1
ATOM 1506 N N . LEU A 1 193 ? 67.667 9.504 -16.107 1.00 37.81 193 LEU A N 1
ATOM 1507 C CA . LEU A 1 193 ? 68.544 8.286 -16.199 1.00 37.81 193 LEU A CA 1
ATOM 1508 C C . LEU A 1 193 ? 69.189 7.886 -14.841 1.00 37.81 193 LEU A C 1
ATOM 1510 O O . LEU A 1 193 ? 69.835 8.726 -14.240 1.00 37.81 193 LEU A O 1
ATOM 1514 N N . ALA A 1 194 ? 69.137 6.658 -14.295 1.00 36.00 194 ALA A N 1
ATOM 1515 C CA . ALA A 1 194 ? 69.263 5.326 -14.899 1.00 36.00 194 ALA A CA 1
ATOM 1516 C C . ALA A 1 194 ? 68.835 4.166 -13.937 1.00 36.00 194 ALA A C 1
ATOM 1518 O O . ALA A 1 194 ? 68.306 4.383 -12.853 1.00 36.00 194 ALA A O 1
ATOM 1519 N N . THR A 1 195 ? 69.074 2.942 -14.415 1.00 36.50 195 THR A N 1
ATOM 1520 C CA . THR A 1 195 ? 68.504 1.589 -14.196 1.00 36.50 195 THR A CA 1
ATOM 1521 C C . THR A 1 195 ? 69.180 0.746 -13.044 1.00 36.50 195 THR A C 1
ATOM 1523 O O . THR A 1 195 ? 69.830 1.367 -12.213 1.00 36.50 195 THR A O 1
ATOM 1526 N N . PRO A 1 196 ? 69.034 -0.610 -12.872 1.00 55.56 196 PRO A N 1
ATOM 1527 C CA . PRO A 1 196 ? 68.563 -1.230 -11.604 1.00 55.56 196 PRO A CA 1
ATOM 1528 C C . PRO A 1 196 ? 69.395 -2.422 -10.995 1.00 55.56 196 PRO A C 1
ATOM 1530 O O . PRO A 1 196 ? 70.423 -2.804 -11.543 1.00 55.56 196 PRO A O 1
ATOM 1533 N N . LEU A 1 197 ? 68.823 -3.074 -9.944 1.00 35.12 197 LEU A N 1
ATOM 1534 C CA . LEU A 1 197 ? 69.020 -4.456 -9.376 1.00 35.12 197 LEU A CA 1
ATOM 1535 C C . LEU A 1 197 ? 70.253 -4.744 -8.466 1.00 35.12 197 LEU A C 1
ATOM 1537 O O . LEU A 1 197 ? 71.249 -4.042 -8.575 1.00 35.12 197 LEU A O 1
ATOM 1541 N N . PRO A 1 198 ? 70.316 -5.880 -7.711 1.00 51.12 198 PRO A N 1
ATOM 1542 C CA . PRO A 1 198 ? 69.361 -6.552 -6.783 1.00 51.12 198 PRO A CA 1
ATOM 1543 C C . PRO A 1 198 ? 70.040 -6.993 -5.4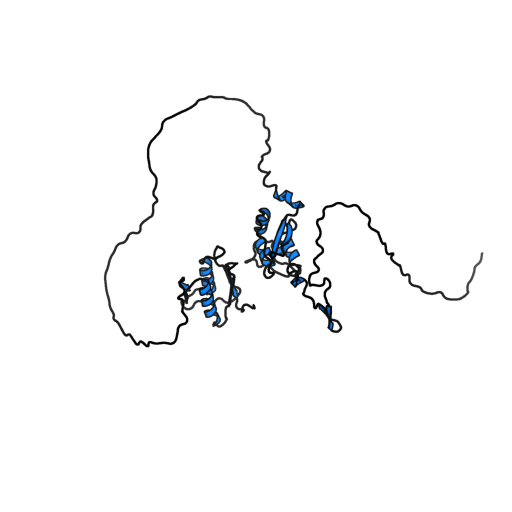40 1.00 51.12 198 PRO A C 1
ATOM 1545 O O . PRO A 1 198 ? 71.254 -6.970 -5.389 1.00 51.12 198 PRO A O 1
ATOM 1548 N N . VAL A 1 199 ? 69.324 -7.477 -4.397 1.00 34.91 199 VAL A N 1
ATOM 1549 C CA . VAL A 1 199 ? 69.763 -8.536 -3.418 1.00 34.91 199 VAL A CA 1
ATOM 1550 C C . VAL A 1 199 ? 68.567 -8.977 -2.526 1.00 34.91 199 VAL A C 1
ATOM 1552 O O . VAL A 1 199 ? 67.724 -8.166 -2.155 1.00 34.91 199 VAL A O 1
ATOM 1555 N N . LYS A 1 200 ? 68.486 -10.285 -2.219 1.00 34.22 200 LYS A N 1
ATOM 1556 C CA . LYS A 1 200 ? 67.444 -11.046 -1.471 1.00 34.22 200 LYS A CA 1
ATOM 1557 C C . LYS A 1 200 ? 67.978 -11.481 -0.059 1.00 34.22 200 LYS A C 1
ATOM 1559 O O . LYS A 1 200 ? 69.145 -11.223 0.205 1.00 34.22 200 LYS A O 1
ATOM 1564 N N . PRO A 1 201 ? 67.247 -12.288 0.757 1.00 53.34 201 PRO A N 1
ATOM 1565 C CA . PRO A 1 201 ? 66.443 -11.994 1.974 1.00 53.34 201 PRO A CA 1
ATOM 1566 C C . PRO A 1 201 ? 67.155 -12.483 3.293 1.00 53.34 201 PRO A C 1
ATOM 1568 O O . PRO A 1 201 ? 68.341 -12.789 3.155 1.00 53.34 201 PRO A O 1
ATOM 1571 N N . PRO A 1 202 ? 66.569 -12.615 4.534 1.00 46.34 202 PRO A N 1
ATOM 1572 C CA . PRO A 1 202 ? 65.438 -13.526 4.889 1.00 46.34 202 PRO A CA 1
ATOM 1573 C C . PRO A 1 202 ? 64.543 -13.221 6.156 1.00 46.34 202 PRO A C 1
ATOM 1575 O O . PRO A 1 202 ? 64.889 -12.417 7.009 1.00 46.34 202 PRO A O 1
ATOM 1578 N N . ILE A 1 203 ? 63.428 -13.984 6.268 1.00 35.34 203 ILE A N 1
ATOM 1579 C CA . ILE A 1 203 ? 62.735 -14.574 7.466 1.00 35.34 203 ILE A CA 1
ATOM 1580 C C . ILE A 1 203 ? 61.768 -13.765 8.392 1.00 35.34 203 ILE A C 1
ATOM 1582 O O . ILE A 1 203 ? 62.177 -12.822 9.051 1.00 35.34 203 ILE A O 1
ATOM 1586 N N . ALA A 1 204 ? 60.525 -14.313 8.477 1.00 32.56 204 ALA A N 1
ATOM 1587 C CA . ALA A 1 204 ? 59.502 -14.438 9.563 1.00 32.56 204 ALA A CA 1
ATOM 1588 C C . ALA A 1 204 ? 59.048 -13.184 10.363 1.00 32.56 204 ALA A C 1
ATOM 1590 O O . ALA A 1 204 ? 59.817 -12.267 10.568 1.00 32.56 204 ALA A O 1
ATOM 1591 N N . GLU A 1 205 ? 57.822 -13.009 10.879 1.00 32.19 205 GLU A N 1
ATOM 1592 C CA . GLU A 1 205 ? 56.684 -13.876 11.233 1.00 32.19 205 GLU A CA 1
ATOM 1593 C C . GLU A 1 205 ? 55.421 -12.984 11.442 1.00 32.19 205 GLU A C 1
ATOM 1595 O O . GLU A 1 205 ? 55.523 -11.759 11.514 1.00 32.19 205 GLU A O 1
ATOM 1600 N N . ARG A 1 206 ? 54.220 -13.569 11.550 1.00 31.55 206 ARG A N 1
ATOM 1601 C CA . ARG A 1 206 ? 52.906 -12.898 11.754 1.00 31.55 206 ARG A CA 1
ATOM 1602 C C . ARG A 1 206 ? 52.210 -13.498 13.012 1.00 31.55 206 ARG A C 1
ATOM 1604 O O . ARG A 1 206 ? 52.705 -14.496 13.521 1.00 31.55 206 ARG A O 1
ATOM 1611 N N . PRO A 1 207 ? 50.961 -13.124 13.370 1.00 42.28 207 PRO A N 1
ATOM 1612 C CA . PRO A 1 207 ? 50.454 -12.041 14.250 1.00 42.28 207 PRO A CA 1
ATOM 1613 C C . PRO A 1 207 ? 49.765 -12.537 15.557 1.00 42.28 207 PRO A C 1
ATOM 1615 O O . PRO A 1 207 ? 49.387 -13.701 15.612 1.00 42.28 207 PRO A O 1
ATOM 1618 N N . LYS A 1 208 ? 49.440 -11.644 16.521 1.00 28.58 208 LYS A N 1
ATOM 1619 C CA . LYS A 1 208 ? 48.333 -11.739 17.538 1.00 28.58 208 LYS A CA 1
ATOM 1620 C C . LYS A 1 208 ? 47.962 -10.296 17.965 1.00 28.58 208 LYS A C 1
ATOM 1622 O O . LYS A 1 208 ? 48.882 -9.494 18.044 1.00 28.58 208 LYS A O 1
ATOM 1627 N N . THR A 1 209 ? 46.724 -9.780 18.038 1.00 31.70 209 THR A N 1
ATOM 1628 C CA . THR A 1 209 ? 45.439 -10.122 18.711 1.00 31.70 209 THR A CA 1
ATOM 1629 C C . THR A 1 209 ? 45.494 -10.009 20.237 1.00 31.70 209 THR A C 1
ATOM 1631 O O . THR A 1 209 ? 45.964 -10.931 20.893 1.00 31.70 209 THR A O 1
ATOM 1634 N N . ASP A 1 210 ? 44.931 -8.920 20.778 1.00 34.09 210 ASP A N 1
ATOM 1635 C CA . ASP A 1 210 ? 44.781 -8.661 22.216 1.00 34.09 210 ASP A CA 1
ATOM 1636 C C . ASP A 1 210 ? 43.310 -8.649 22.661 1.00 34.09 210 ASP A C 1
ATOM 1638 O O . ASP A 1 210 ? 42.427 -8.103 22.002 1.00 34.09 210 ASP A O 1
ATOM 1642 N N . THR A 1 211 ? 43.078 -9.269 23.819 1.00 33.78 211 THR A N 1
ATOM 1643 C CA . THR A 1 211 ? 41.828 -9.343 24.597 1.00 33.78 211 THR A CA 1
ATOM 1644 C C . THR A 1 211 ? 42.146 -8.870 26.022 1.00 33.78 211 THR A C 1
ATOM 1646 O O . THR A 1 211 ? 43.186 -9.286 26.538 1.00 33.78 211 THR A O 1
ATOM 1649 N N . PRO A 1 212 ? 41.298 -8.093 26.723 1.00 41.38 212 PRO A N 1
ATOM 1650 C CA . PRO A 1 212 ? 41.518 -7.809 28.145 1.00 41.38 212 PRO A CA 1
ATOM 1651 C C . PRO A 1 212 ? 40.792 -8.784 29.088 1.00 41.38 212 PRO A C 1
ATOM 1653 O O . PRO A 1 212 ? 39.646 -9.168 28.860 1.00 41.38 212 PRO A O 1
ATOM 1656 N N . LYS A 1 213 ? 41.489 -9.150 30.172 1.00 31.92 213 LYS A N 1
ATOM 1657 C CA . LYS A 1 213 ? 41.096 -10.073 31.252 1.00 31.92 213 LYS A CA 1
ATOM 1658 C C . LYS A 1 213 ? 40.411 -9.358 32.429 1.00 31.92 213 LYS A C 1
ATOM 1660 O O . LYS A 1 213 ? 40.749 -8.227 32.761 1.00 31.92 213 LYS A O 1
ATOM 1665 N N . ILE A 1 214 ? 39.533 -10.098 33.107 1.00 37.00 214 ILE A N 1
ATOM 1666 C CA . ILE A 1 214 ? 38.954 -9.840 34.441 1.00 37.00 214 ILE A CA 1
ATOM 1667 C C . ILE A 1 214 ? 39.940 -10.307 35.540 1.00 37.00 214 ILE A C 1
ATOM 1669 O O . ILE A 1 214 ? 40.629 -11.306 35.312 1.00 37.00 214 ILE A O 1
ATOM 1673 N N . PRO A 1 215 ? 39.962 -9.704 36.748 1.00 46.00 215 PRO A N 1
ATOM 1674 C CA . PRO A 1 215 ? 40.535 -10.317 37.950 1.00 46.00 215 PRO A CA 1
ATOM 1675 C C . PRO A 1 215 ? 39.481 -10.778 38.984 1.00 46.00 215 PRO A C 1
ATOM 1677 O O . PRO A 1 215 ? 38.423 -10.174 39.143 1.00 46.00 215 PRO A O 1
ATOM 1680 N N . VAL A 1 216 ? 39.825 -11.843 39.721 1.00 38.88 216 VAL A N 1
ATOM 1681 C CA . VAL A 1 216 ? 39.084 -12.477 40.833 1.00 38.88 216 VAL A CA 1
ATOM 1682 C C . VAL A 1 216 ? 39.935 -12.440 42.107 1.00 38.88 216 VAL A C 1
ATOM 1684 O O . VAL A 1 216 ? 41.102 -12.816 42.040 1.00 38.88 216 VAL A O 1
ATOM 1687 N N . THR A 1 217 ? 39.350 -12.088 43.261 1.00 32.44 217 THR A N 1
ATOM 1688 C CA . THR A 1 217 ? 39.642 -12.557 44.653 1.00 32.44 217 THR A CA 1
ATOM 1689 C C . THR A 1 217 ? 38.638 -11.838 45.585 1.00 32.44 217 THR A C 1
ATOM 1691 O O . THR A 1 217 ? 38.322 -10.691 45.312 1.00 32.44 217 THR A O 1
ATOM 1694 N N . GLY A 1 218 ? 38.011 -12.339 46.659 1.00 31.81 218 GLY A N 1
ATOM 1695 C CA . GLY A 1 218 ? 38.132 -13.521 47.518 1.00 31.81 218 GLY A CA 1
ATOM 1696 C C . GLY A 1 218 ? 38.000 -13.062 48.991 1.00 31.81 218 GLY A C 1
ATOM 1697 O O . GLY A 1 218 ? 38.904 -12.394 49.474 1.00 31.81 218 GLY A O 1
ATOM 1698 N N . GLY A 1 219 ? 36.905 -13.387 49.705 1.00 29.75 219 GLY A N 1
ATOM 1699 C CA . GLY A 1 219 ? 36.733 -13.087 51.147 1.00 29.75 219 GLY A CA 1
ATOM 1700 C C . GLY A 1 219 ? 35.342 -13.438 51.732 1.00 29.75 219 GLY A C 1
ATOM 1701 O O . GLY A 1 219 ? 34.323 -13.039 51.186 1.00 29.75 219 GLY A O 1
ATOM 1702 N N . LYS A 1 220 ? 35.316 -14.196 52.840 1.00 29.27 220 LYS A N 1
ATOM 1703 C CA . LYS A 1 220 ? 34.194 -14.744 53.670 1.00 29.27 220 LYS A CA 1
ATOM 1704 C C . LYS A 1 220 ? 34.402 -14.242 55.141 1.00 29.27 220 LYS A C 1
ATOM 1706 O O . LYS A 1 220 ? 35.482 -13.678 55.321 1.00 29.27 220 LYS A O 1
ATOM 1711 N N . PRO A 1 221 ? 33.586 -14.465 56.225 1.00 48.59 221 PRO A N 1
ATOM 1712 C CA . PRO A 1 221 ? 32.230 -15.048 56.487 1.00 48.59 221 PRO A CA 1
ATOM 1713 C C . PRO A 1 221 ? 31.231 -14.046 57.157 1.00 48.59 221 PRO A C 1
ATOM 1715 O O . PRO A 1 221 ? 31.618 -12.928 57.468 1.00 48.59 221 PRO A O 1
ATOM 1718 N N . THR A 1 222 ? 29.940 -14.349 57.419 1.00 28.61 222 THR A N 1
ATOM 1719 C CA . THR A 1 222 ? 29.404 -14.907 58.704 1.00 28.61 222 THR A CA 1
ATOM 1720 C C . THR A 1 222 ? 27.867 -15.118 58.638 1.00 28.61 222 THR A C 1
ATOM 1722 O O . THR A 1 222 ? 27.187 -14.459 57.860 1.00 28.61 222 THR A O 1
ATOM 1725 N N . ALA A 1 223 ? 27.371 -16.080 59.434 1.00 33.16 223 ALA A N 1
ATOM 1726 C CA . ALA A 1 223 ? 26.020 -16.665 59.572 1.00 33.16 223 ALA A CA 1
ATOM 1727 C C . ALA A 1 223 ? 24.876 -15.681 59.958 1.00 33.16 223 ALA A C 1
ATOM 1729 O O . ALA A 1 223 ? 25.159 -14.556 60.350 1.00 33.16 223 ALA A O 1
ATOM 1730 N N . ILE A 1 224 ? 23.575 -16.029 59.863 1.00 35.28 224 ILE A N 1
ATOM 1731 C CA . ILE A 1 224 ? 22.781 -16.806 60.858 1.00 35.28 224 ILE A CA 1
ATOM 1732 C C . ILE A 1 224 ? 21.453 -17.354 60.247 1.00 35.28 224 ILE A C 1
ATOM 1734 O O . ILE A 1 224 ? 20.771 -16.635 59.527 1.00 35.28 224 ILE A O 1
ATOM 1738 N N . SER A 1 225 ? 21.141 -18.623 60.587 1.00 36.12 225 SER A N 1
ATOM 1739 C CA . SER A 1 225 ? 19.861 -19.370 60.782 1.00 36.12 225 SER A CA 1
ATOM 1740 C C . SER A 1 225 ? 18.540 -18.889 60.128 1.00 36.12 225 SER A C 1
ATOM 1742 O O . SER A 1 225 ? 18.185 -17.726 60.224 1.00 36.12 225 SER A O 1
ATOM 1744 N N . SER A 1 226 ? 17.639 -19.735 59.591 1.00 32.53 226 SER A N 1
ATOM 1745 C CA . SER A 1 226 ? 16.987 -20.880 60.265 1.00 32.53 226 SER A CA 1
ATOM 1746 C C . SER A 1 226 ? 16.011 -21.678 59.341 1.00 32.53 226 SER A C 1
ATOM 1748 O O . SER A 1 226 ? 15.134 -21.107 58.711 1.00 32.53 226 SER A O 1
ATOM 1750 N N . VAL A 1 227 ? 16.219 -23.005 59.263 1.00 31.89 227 VAL A N 1
ATOM 1751 C CA . VAL A 1 227 ? 15.291 -24.170 59.427 1.00 31.89 227 VAL A CA 1
ATOM 1752 C C . VAL A 1 227 ? 13.895 -24.257 58.722 1.00 31.89 227 VAL A C 1
ATOM 1754 O O . VAL A 1 227 ? 12.926 -23.684 59.196 1.00 31.89 227 VAL A O 1
ATOM 1757 N N . LEU A 1 228 ? 13.810 -25.025 57.609 1.00 36.06 228 LEU A N 1
ATOM 1758 C CA . LEU A 1 228 ? 13.174 -26.368 57.343 1.00 36.06 228 LEU A CA 1
ATOM 1759 C C . LEU A 1 228 ? 11.869 -26.835 58.095 1.00 36.06 228 LEU A C 1
ATOM 1761 O O . LEU A 1 228 ? 11.704 -26.451 59.246 1.00 36.06 228 LEU A O 1
ATOM 1765 N N . PRO A 1 229 ? 11.111 -27.894 57.663 1.00 51.38 229 PRO A N 1
ATOM 1766 C CA . PRO A 1 229 ? 10.418 -28.252 56.391 1.00 51.38 229 PRO A CA 1
ATOM 1767 C C . PRO A 1 229 ? 8.926 -28.674 56.576 1.00 51.38 229 PRO A C 1
ATOM 1769 O O . PRO A 1 229 ? 8.518 -29.021 57.679 1.00 51.38 229 PRO A O 1
ATOM 1772 N N . THR A 1 230 ? 8.162 -28.882 55.486 1.00 26.30 230 THR A N 1
ATOM 1773 C CA . THR A 1 230 ? 7.377 -30.141 55.306 1.00 26.30 230 THR A CA 1
ATOM 1774 C C . THR A 1 230 ? 6.901 -30.365 53.856 1.00 26.30 230 THR A C 1
ATOM 1776 O O . THR A 1 230 ? 6.190 -29.558 53.270 1.00 26.30 230 THR A O 1
ATOM 1779 N N . GLN A 1 231 ? 7.316 -31.499 53.290 1.00 40.94 231 GLN A N 1
ATOM 1780 C CA . GLN A 1 231 ? 6.715 -32.256 52.172 1.00 40.94 231 GLN A CA 1
ATOM 1781 C C . GLN A 1 231 ? 5.839 -33.387 52.785 1.00 40.94 231 GLN A C 1
ATOM 1783 O O . GLN A 1 231 ? 5.860 -33.512 54.010 1.00 40.94 231 GLN A O 1
ATOM 1788 N N . PRO A 1 232 ? 5.262 -34.368 52.048 1.00 51.16 232 PRO A N 1
ATOM 1789 C CA . PRO A 1 232 ? 4.687 -34.435 50.686 1.00 51.16 232 PRO A CA 1
ATOM 1790 C C . PRO A 1 232 ? 3.326 -35.192 50.667 1.00 51.16 232 PRO A C 1
ATOM 1792 O O . PRO A 1 232 ? 3.046 -35.945 51.588 1.00 51.16 232 PRO A O 1
ATOM 1795 N N . VAL A 1 233 ? 2.555 -35.176 49.566 1.00 35.12 233 VAL A N 1
ATOM 1796 C CA . VAL A 1 233 ? 1.788 -36.382 49.157 1.00 35.12 233 VAL A CA 1
ATOM 1797 C C . VAL A 1 233 ? 1.729 -36.493 47.629 1.00 35.12 233 VAL A C 1
ATOM 1799 O O . VAL A 1 233 ? 1.243 -35.604 46.936 1.00 35.12 233 VAL A O 1
ATOM 1802 N N . LYS A 1 234 ? 2.249 -37.617 47.121 1.00 34.53 234 LYS A N 1
ATOM 1803 C CA . LYS A 1 234 ? 2.095 -38.122 45.751 1.00 34.53 234 LYS A CA 1
ATOM 1804 C C . LYS A 1 234 ? 0.672 -38.643 45.546 1.00 34.53 234 LYS A C 1
ATOM 1806 O O . LYS A 1 234 ? 0.193 -39.402 46.380 1.00 34.53 234 LYS A O 1
ATOM 1811 N N . SER A 1 235 ? 0.094 -38.404 44.373 1.00 34.66 235 SER A N 1
ATOM 1812 C CA . SER A 1 235 ? -0.814 -39.380 43.767 1.00 34.66 235 SER A CA 1
ATOM 1813 C C . SER A 1 235 ? -0.424 -39.577 42.306 1.00 34.66 235 SER A C 1
ATOM 1815 O O . SER A 1 235 ? -0.190 -38.614 41.577 1.00 34.66 235 SER A O 1
ATOM 1817 N N . LEU A 1 236 ? -0.243 -40.842 41.934 1.00 34.97 236 LEU A N 1
ATOM 1818 C CA . LEU A 1 236 ? 0.239 -41.319 40.644 1.00 34.97 236 LEU A CA 1
ATOM 1819 C C . LEU A 1 236 ? -0.905 -42.091 39.970 1.00 34.97 236 LEU A C 1
ATOM 1821 O O . LEU A 1 236 ? -1.574 -42.866 40.646 1.00 34.97 236 LEU A O 1
ATOM 1825 N N . LEU A 1 237 ? -0.982 -41.949 38.641 1.00 38.09 237 LEU A N 1
ATOM 1826 C CA . LEU A 1 237 ? -1.477 -42.901 37.626 1.00 38.09 237 LEU A CA 1
ATOM 1827 C C . LEU A 1 237 ? -2.786 -42.566 36.883 1.00 38.09 237 LEU A C 1
ATOM 1829 O O . LEU A 1 237 ? -3.892 -42.866 37.311 1.00 38.09 237 LEU A O 1
ATOM 1833 N N . SER A 1 238 ? -2.537 -42.108 35.650 1.00 34.88 238 SER A N 1
ATOM 1834 C CA . SER A 1 238 ? -2.957 -42.746 34.393 1.00 34.88 238 SER A CA 1
ATOM 1835 C C . SER A 1 238 ? -4.289 -42.347 33.762 1.00 34.88 238 SER A C 1
ATOM 1837 O O . SER A 1 238 ? -5.348 -42.881 34.064 1.00 34.88 238 SER A O 1
ATOM 1839 N N . GLY A 1 239 ? -4.151 -41.511 32.730 1.00 31.62 239 GLY A N 1
ATOM 1840 C CA . GLY A 1 239 ? -5.124 -41.292 31.665 1.00 31.62 239 GLY A CA 1
ATOM 1841 C C . GLY A 1 239 ? -4.503 -40.468 30.534 1.00 31.62 239 GLY A C 1
ATOM 1842 O O . GLY A 1 239 ? -4.757 -39.279 30.442 1.00 31.62 239 GLY A O 1
ATOM 1843 N N . SER A 1 240 ? -3.618 -41.102 29.754 1.00 42.34 240 SER A N 1
ATOM 1844 C CA . SER A 1 240 ? -3.133 -40.716 28.411 1.00 42.34 240 SER A CA 1
ATOM 1845 C C . SER A 1 240 ? -2.904 -39.224 28.100 1.00 42.34 240 SER A C 1
ATOM 1847 O O . SER A 1 240 ? -3.815 -38.475 27.758 1.00 42.34 240 SER A O 1
ATOM 1849 N N . THR A 1 241 ? -1.627 -38.849 28.063 1.00 37.34 241 THR A N 1
ATOM 1850 C CA . THR A 1 241 ? -1.096 -37.699 27.316 1.00 37.34 241 THR A CA 1
ATOM 1851 C C . THR A 1 241 ? -1.551 -37.687 25.850 1.00 37.34 241 THR A C 1
ATOM 1853 O O . THR A 1 241 ? -1.413 -38.714 25.183 1.00 37.34 241 THR A O 1
ATOM 1856 N N . PRO A 1 242 ? -1.835 -36.517 25.259 1.00 45.69 242 PRO A N 1
ATOM 1857 C CA . PRO A 1 242 ? -1.162 -36.107 24.043 1.00 45.69 242 PRO A CA 1
ATOM 1858 C C . PRO A 1 242 ? 0.143 -35.401 24.428 1.00 45.69 242 PRO A C 1
ATOM 1860 O O . PRO A 1 242 ? 0.224 -34.664 25.410 1.00 45.69 242 PRO A O 1
ATOM 1863 N N . VAL A 1 243 ? 1.190 -35.705 23.673 1.00 44.47 243 VAL A N 1
ATOM 1864 C CA . VAL A 1 243 ? 2.564 -35.225 23.831 1.00 44.47 243 VAL A CA 1
ATOM 1865 C C . VAL A 1 243 ? 2.596 -33.701 24.010 1.00 44.47 243 VAL A C 1
ATOM 1867 O O . VAL A 1 243 ? 2.438 -32.946 23.052 1.00 44.47 243 VAL A O 1
ATOM 1870 N N . ALA A 1 244 ? 2.835 -33.237 25.238 1.00 43.12 244 ALA A N 1
ATOM 1871 C CA . ALA A 1 244 ? 3.247 -31.864 25.486 1.00 43.12 244 ALA A CA 1
ATOM 1872 C C . ALA A 1 244 ? 4.706 -31.741 25.042 1.00 43.12 244 ALA A C 1
ATOM 1874 O O . ALA A 1 244 ? 5.640 -31.991 25.804 1.00 43.12 244 ALA A O 1
ATOM 1875 N N . THR A 1 245 ? 4.898 -31.408 23.770 1.00 40.25 245 THR A N 1
ATOM 1876 C CA . THR A 1 245 ? 6.195 -30.971 23.259 1.00 40.25 245 THR A CA 1
ATOM 1877 C C . THR A 1 245 ? 6.568 -29.715 24.043 1.00 40.25 245 THR A C 1
ATOM 1879 O O . THR A 1 245 ? 5.968 -28.662 23.843 1.00 40.25 245 THR A O 1
ATOM 1882 N N . VAL A 1 246 ? 7.504 -29.831 24.988 1.00 49.59 246 VAL A N 1
ATOM 1883 C CA . VAL A 1 246 ? 8.116 -28.679 25.660 1.00 49.59 246 VAL A CA 1
ATOM 1884 C C . VAL A 1 246 ? 8.676 -27.788 24.552 1.00 49.59 246 VAL A C 1
ATOM 1886 O O . VAL A 1 246 ? 9.552 -28.256 23.819 1.00 49.59 246 VAL A O 1
ATOM 1889 N N . PRO A 1 247 ? 8.196 -26.546 24.361 1.00 51.78 247 PRO A N 1
ATOM 1890 C CA . PRO A 1 247 ? 8.771 -25.707 23.331 1.00 51.78 247 PRO A CA 1
ATOM 1891 C C . PRO A 1 247 ? 10.184 -25.339 23.784 1.00 51.78 247 PRO A C 1
ATOM 1893 O O . PRO A 1 247 ? 10.375 -24.576 24.732 1.00 51.78 247 PRO A O 1
ATOM 1896 N N . ILE A 1 248 ? 11.178 -25.923 23.117 1.00 59.25 248 ILE A N 1
ATOM 1897 C CA . ILE A 1 248 ? 12.552 -25.428 23.115 1.00 59.25 248 ILE A CA 1
ATOM 1898 C C . ILE A 1 248 ? 12.459 -23.995 22.597 1.00 59.25 248 ILE A C 1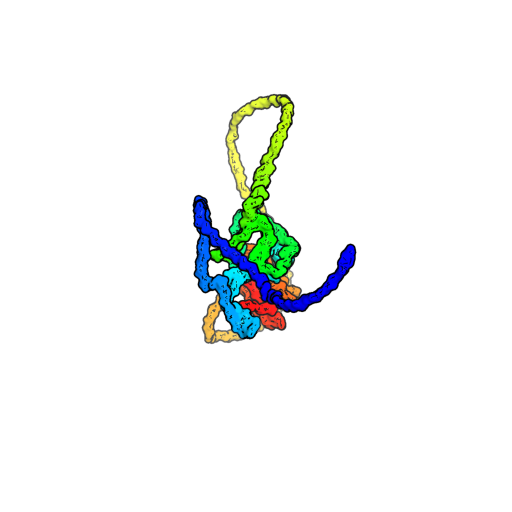
ATOM 1900 O O . ILE A 1 248 ? 12.049 -23.760 21.461 1.00 59.25 248 ILE A O 1
ATOM 1904 N N . GLY A 1 249 ? 12.756 -23.025 23.450 1.00 66.94 249 GLY A N 1
ATOM 1905 C CA . GLY A 1 249 ? 12.613 -21.632 23.075 1.00 66.94 249 GLY A CA 1
ATOM 1906 C C . GLY A 1 249 ? 12.977 -20.681 24.194 1.00 66.94 249 GLY A C 1
ATOM 1907 O O . GLY A 1 249 ? 13.174 -21.072 25.347 1.00 66.94 249 GLY A O 1
ATOM 1908 N N . ASN A 1 250 ? 13.077 -19.416 23.817 1.00 85.38 250 ASN A N 1
ATOM 1909 C CA . ASN A 1 250 ? 13.484 -18.344 24.703 1.00 85.38 250 ASN A CA 1
ATOM 1910 C C . ASN A 1 250 ? 12.457 -18.154 25.829 1.00 85.38 250 ASN A C 1
ATOM 1912 O O . ASN A 1 250 ? 11.264 -18.443 25.679 1.00 85.38 250 ASN A O 1
ATOM 1916 N N . ILE A 1 251 ? 12.940 -17.673 26.974 1.00 92.12 251 ILE A N 1
ATOM 1917 C CA . ILE A 1 251 ? 12.091 -17.236 28.082 1.00 92.12 251 ILE A CA 1
ATOM 1918 C C . ILE A 1 251 ? 11.924 -15.729 27.948 1.00 92.12 251 ILE A C 1
ATOM 1920 O O . ILE A 1 251 ? 12.903 -14.986 27.999 1.00 92.12 251 ILE A O 1
ATOM 1924 N N . TRP A 1 252 ? 10.681 -15.288 27.821 1.00 94.62 252 TRP A N 1
ATOM 1925 C CA . TRP A 1 252 ? 10.336 -13.885 27.651 1.00 94.62 252 TRP A CA 1
ATOM 1926 C C . TRP A 1 252 ? 9.681 -13.369 28.921 1.00 94.62 252 TRP A C 1
ATOM 1928 O O . TRP A 1 252 ? 8.758 -13.999 29.438 1.00 94.62 252 TRP A O 1
ATOM 1938 N N . ARG A 1 253 ? 10.172 -12.243 29.442 1.00 94.50 253 ARG A N 1
ATOM 1939 C CA . ARG A 1 253 ? 9.695 -11.657 30.699 1.00 94.50 253 ARG A CA 1
ATOM 1940 C C . ARG A 1 253 ? 9.225 -10.230 30.495 1.00 94.50 253 ARG A C 1
ATOM 1942 O O . ARG A 1 253 ? 9.943 -9.431 29.896 1.00 94.50 253 ARG A O 1
ATOM 1949 N N . ALA A 1 254 ? 8.027 -9.946 30.989 1.00 94.06 254 ALA A N 1
ATOM 1950 C CA . ALA A 1 254 ? 7.435 -8.618 31.011 1.00 94.06 254 ALA A CA 1
ATOM 1951 C C . ALA A 1 254 ? 7.545 -8.052 32.431 1.00 94.06 254 ALA A C 1
ATOM 1953 O O . ALA A 1 254 ? 7.101 -8.686 33.391 1.00 94.06 254 ALA A O 1
ATOM 1954 N N . GLU A 1 255 ? 8.179 -6.889 32.568 1.00 90.62 255 GLU A N 1
ATOM 1955 C CA . GLU A 1 255 ? 8.443 -6.255 33.861 1.00 90.62 255 GLU A CA 1
ATOM 1956 C C . GLU A 1 255 ? 7.227 -5.468 34.356 1.00 90.62 255 GLU A C 1
ATOM 1958 O O . GLU A 1 255 ? 6.525 -4.817 33.577 1.00 90.62 255 GLU A O 1
ATOM 1963 N N . THR A 1 256 ? 7.013 -5.475 35.670 1.00 89.88 256 THR A N 1
ATOM 1964 C CA . THR A 1 256 ? 5.948 -4.695 36.306 1.00 89.88 256 THR A CA 1
ATOM 1965 C C . THR A 1 256 ? 6.155 -3.199 36.116 1.00 89.88 256 THR A C 1
ATOM 1967 O O . THR A 1 256 ? 7.276 -2.703 36.219 1.00 89.88 256 THR A O 1
ATOM 1970 N N . GLY A 1 257 ? 5.068 -2.467 35.886 1.00 89.31 257 GLY A N 1
ATOM 1971 C CA . GLY A 1 257 ? 5.089 -1.009 35.722 1.00 89.31 257 GLY A CA 1
ATOM 1972 C C . GLY A 1 257 ? 5.346 -0.529 34.290 1.00 89.31 257 GLY A C 1
ATOM 1973 O O . GLY A 1 257 ? 5.196 0.667 34.022 1.00 89.31 257 GLY A O 1
ATOM 1974 N N . THR A 1 258 ? 5.657 -1.445 33.368 1.00 93.69 258 THR A N 1
ATOM 1975 C CA . THR A 1 258 ? 5.678 -1.184 31.922 1.00 93.69 258 THR A CA 1
ATOM 1976 C C . THR A 1 258 ? 4.283 -1.334 31.312 1.00 93.69 258 THR A C 1
ATOM 1978 O O . THR A 1 258 ? 3.341 -1.778 31.976 1.00 93.69 258 THR A O 1
ATOM 1981 N N . THR A 1 259 ? 4.133 -0.930 30.050 1.00 95.88 259 THR A N 1
ATOM 1982 C CA . THR A 1 259 ? 2.905 -1.173 29.290 1.00 95.88 259 THR A CA 1
ATOM 1983 C C . THR A 1 259 ? 3.056 -2.371 28.360 1.00 95.88 259 THR A C 1
ATOM 1985 O O . THR A 1 259 ? 4.170 -2.739 27.963 1.00 95.88 259 THR A O 1
ATOM 1988 N N . LEU A 1 260 ? 1.929 -2.996 28.022 1.00 95.06 260 LEU A N 1
ATOM 1989 C CA . LEU A 1 260 ? 1.868 -4.131 27.115 1.00 95.06 260 LEU A CA 1
ATOM 1990 C C . LEU A 1 260 ? 2.460 -3.752 25.759 1.00 95.06 260 LEU A C 1
ATOM 1992 O O . LEU A 1 260 ? 3.313 -4.475 25.245 1.00 95.06 260 LEU A O 1
ATOM 1996 N N . ARG A 1 261 ? 2.071 -2.591 25.219 1.00 95.50 261 ARG A N 1
ATOM 1997 C CA . ARG A 1 261 ? 2.609 -2.071 23.962 1.00 95.50 261 ARG A CA 1
ATOM 1998 C C . ARG A 1 261 ? 4.121 -1.897 24.021 1.00 95.50 261 ARG A C 1
ATOM 2000 O O . ARG A 1 261 ? 4.820 -2.421 23.159 1.00 95.50 261 ARG A O 1
ATOM 2007 N N . GLY A 1 262 ? 4.630 -1.206 25.043 1.00 95.44 262 GLY A N 1
ATOM 2008 C CA . GLY A 1 262 ? 6.067 -0.948 25.169 1.00 95.44 262 GLY A CA 1
ATOM 2009 C C . GLY A 1 262 ? 6.884 -2.234 25.327 1.00 95.44 262 GLY A C 1
ATOM 2010 O O . GLY A 1 262 ? 7.997 -2.341 24.811 1.00 95.44 262 GLY A O 1
ATOM 2011 N N . THR A 1 263 ? 6.321 -3.239 25.998 1.00 96.50 263 THR A N 1
ATOM 2012 C CA . THR A 1 263 ? 6.941 -4.563 26.128 1.00 96.50 263 THR A CA 1
ATOM 2013 C C . THR A 1 263 ? 6.961 -5.307 24.795 1.00 96.50 263 THR A C 1
ATOM 2015 O O . THR A 1 263 ? 8.001 -5.844 24.412 1.00 96.50 263 THR A O 1
ATOM 2018 N N . LEU A 1 264 ? 5.845 -5.296 24.061 1.00 96.19 264 LEU A N 1
ATOM 2019 C CA . LEU A 1 264 ? 5.737 -5.945 22.756 1.00 96.19 264 LEU A CA 1
ATOM 2020 C C . LEU A 1 264 ? 6.691 -5.308 21.735 1.00 96.19 264 LEU A C 1
ATOM 2022 O O . LEU A 1 264 ? 7.402 -6.025 21.039 1.00 96.19 264 LEU A O 1
ATOM 2026 N N . GLU A 1 265 ? 6.754 -3.972 21.687 1.00 96.19 265 GLU A N 1
ATOM 2027 C CA . GLU A 1 265 ? 7.678 -3.215 20.829 1.00 96.19 265 GLU A CA 1
ATOM 2028 C C . GLU A 1 265 ? 9.145 -3.552 21.151 1.00 96.19 265 GLU A C 1
ATOM 2030 O O . GLU A 1 265 ? 9.950 -3.759 20.243 1.00 96.19 265 GLU A O 1
ATOM 2035 N N . ARG A 1 266 ? 9.497 -3.684 22.439 1.00 96.00 266 ARG A N 1
ATOM 2036 C CA . ARG A 1 266 ? 10.847 -4.079 22.876 1.00 96.00 266 ARG A CA 1
ATOM 2037 C C . ARG A 1 266 ? 11.219 -5.484 22.399 1.00 96.00 266 ARG A C 1
ATOM 2039 O O . ARG A 1 266 ? 12.326 -5.687 21.898 1.00 96.00 266 ARG A O 1
ATOM 2046 N N . TRP A 1 267 ? 10.323 -6.456 22.557 1.00 95.69 267 TRP A N 1
ATOM 2047 C CA . TRP A 1 267 ? 10.569 -7.822 22.088 1.00 95.69 267 TRP A CA 1
ATOM 2048 C C . TRP A 1 267 ? 10.624 -7.897 20.563 1.00 95.69 267 TRP A C 1
ATOM 2050 O O . TRP A 1 267 ? 11.506 -8.555 20.019 1.00 95.69 267 TRP A O 1
ATOM 2060 N N . ALA A 1 268 ? 9.743 -7.181 19.866 1.00 95.50 268 ALA A N 1
ATOM 2061 C CA . ALA A 1 268 ? 9.714 -7.155 18.409 1.00 95.50 268 ALA A CA 1
ATOM 2062 C C . ALA A 1 268 ? 11.018 -6.585 17.820 1.00 95.50 268 ALA A C 1
ATOM 2064 O O . ALA A 1 268 ? 11.641 -7.231 16.980 1.00 95.50 268 ALA A O 1
ATOM 2065 N N . ASN A 1 269 ? 11.502 -5.459 18.360 1.00 94.75 269 ASN A N 1
ATOM 2066 C CA . ASN A 1 269 ? 12.737 -4.799 17.920 1.00 94.75 269 ASN A CA 1
ATOM 2067 C C . ASN A 1 269 ? 14.025 -5.580 18.228 1.00 94.75 269 ASN A C 1
ATOM 2069 O O . ASN A 1 269 ? 15.086 -5.215 17.733 1.00 94.75 269 ASN A O 1
ATOM 2073 N N . THR A 1 270 ? 13.961 -6.610 19.074 1.00 93.06 270 THR A N 1
ATOM 2074 C CA . THR A 1 270 ? 15.114 -7.461 19.421 1.00 93.06 270 THR A CA 1
ATOM 2075 C C . THR A 1 270 ? 15.035 -8.850 18.799 1.00 93.06 270 THR A C 1
ATOM 2077 O O . THR A 1 270 ? 15.999 -9.608 18.870 1.00 93.06 270 THR A O 1
ATOM 2080 N N . THR A 1 271 ? 13.903 -9.192 18.186 1.00 93.56 271 THR A N 1
ATOM 2081 C CA . THR A 1 271 ? 13.697 -10.492 17.554 1.00 93.56 271 THR A CA 1
ATOM 2082 C C . THR A 1 271 ? 14.004 -10.393 16.073 1.00 93.56 271 THR A C 1
ATOM 2084 O O . THR A 1 271 ? 13.478 -9.519 15.384 1.00 93.56 271 THR A O 1
ATOM 2087 N N . ASP A 1 272 ? 14.800 -11.326 15.565 1.00 91.62 272 ASP A N 1
ATOM 2088 C CA . ASP A 1 272 ? 15.061 -11.417 14.136 1.00 91.62 272 ASP A CA 1
ATOM 2089 C C . ASP A 1 272 ? 13.826 -11.893 13.360 1.00 91.62 272 ASP A C 1
ATOM 2091 O O . ASP A 1 272 ? 13.073 -12.791 13.756 1.00 91.62 272 ASP A O 1
ATOM 2095 N N . CYS A 1 273 ? 13.620 -11.251 12.221 1.00 89.62 273 CYS A N 1
ATOM 2096 C CA . CYS A 1 273 ? 12.541 -11.514 11.291 1.00 89.62 273 CYS A CA 1
ATOM 2097 C C . CYS A 1 273 ? 13.004 -12.477 10.173 1.00 89.62 273 CYS A C 1
ATOM 2099 O O . CYS A 1 273 ? 14.115 -12.317 9.661 1.00 89.62 273 CYS A O 1
ATOM 2101 N N . PRO A 1 274 ? 12.165 -13.432 9.712 1.00 85.25 274 PRO A N 1
ATOM 2102 C CA . PRO A 1 274 ? 12.541 -14.378 8.654 1.00 85.25 274 PRO A CA 1
ATOM 2103 C C . PRO A 1 274 ? 12.914 -13.731 7.312 1.00 85.25 274 PRO A C 1
ATOM 2105 O O . PRO A 1 274 ? 13.745 -14.272 6.590 1.00 85.25 274 PRO A O 1
ATOM 2108 N N . VAL A 1 275 ? 12.311 -12.584 6.975 1.00 81.38 275 VAL A N 1
ATOM 2109 C CA . VAL A 1 275 ? 12.620 -11.819 5.751 1.00 81.38 275 VAL A CA 1
ATOM 2110 C C . VAL A 1 275 ? 13.742 -10.784 5.951 1.00 81.38 275 VAL A C 1
ATOM 2112 O O . VAL A 1 275 ? 14.045 -10.021 5.037 1.00 81.38 275 VAL A O 1
ATOM 2115 N N . GLY A 1 276 ? 14.397 -10.793 7.120 1.00 83.62 276 GLY A N 1
ATOM 2116 C CA . GLY A 1 276 ? 15.493 -9.898 7.497 1.00 83.62 276 GLY A CA 1
ATOM 2117 C C . GLY A 1 276 ? 15.049 -8.697 8.342 1.00 83.62 276 GLY A C 1
ATOM 2118 O O . GLY A 1 276 ? 13.939 -8.189 8.204 1.00 83.62 276 GLY A O 1
ATOM 2119 N N . GLY A 1 277 ? 15.937 -8.227 9.223 1.00 90.12 277 GLY A N 1
ATOM 2120 C CA . GLY A 1 277 ? 15.660 -7.131 10.159 1.00 90.12 277 GLY A CA 1
ATOM 2121 C C . GLY A 1 277 ? 14.924 -7.589 11.422 1.00 90.12 277 GLY A C 1
ATOM 2122 O O . GLY A 1 277 ? 15.052 -8.741 11.836 1.00 90.12 277 GLY A O 1
ATOM 2123 N N . HIS A 1 278 ? 14.151 -6.682 12.024 1.00 93.06 278 HIS A N 1
ATOM 2124 C CA . HIS A 1 278 ? 13.390 -6.932 13.250 1.00 93.06 278 HIS A CA 1
ATOM 2125 C C . HIS A 1 278 ? 11.886 -6.836 13.012 1.00 93.06 278 HIS A C 1
ATOM 2127 O O . HIS A 1 278 ? 11.431 -6.242 12.033 1.00 93.06 278 HIS A O 1
ATOM 2133 N N . TRP A 1 279 ? 11.110 -7.421 13.918 1.00 95.19 279 TRP A N 1
ATOM 2134 C CA . TRP A 1 279 ? 9.658 -7.305 13.882 1.00 95.19 279 TRP A CA 1
ATOM 2135 C C . TRP A 1 279 ? 9.213 -5.891 14.252 1.00 95.19 279 TRP A C 1
ATOM 2137 O O . TRP A 1 279 ? 9.782 -5.254 15.135 1.00 95.19 279 TRP A O 1
ATOM 2147 N N . VAL A 1 280 ? 8.152 -5.420 13.604 1.00 94.81 280 VAL A N 1
ATOM 2148 C CA . VAL A 1 280 ? 7.556 -4.103 13.837 1.00 94.81 280 VAL A CA 1
ATOM 2149 C C . VAL A 1 280 ? 6.145 -4.274 14.382 1.00 94.81 280 VAL A C 1
ATOM 2151 O O . VAL A 1 280 ? 5.368 -5.089 13.886 1.00 94.81 280 VAL A O 1
ATOM 2154 N N . VAL A 1 281 ? 5.795 -3.480 15.391 1.00 96.94 281 VAL A N 1
ATOM 2155 C CA . VAL A 1 281 ? 4.456 -3.459 15.988 1.00 96.94 281 VAL A CA 1
ATOM 2156 C C . VAL A 1 281 ? 3.721 -2.205 15.528 1.00 96.94 281 VAL A C 1
ATOM 2158 O O . VAL A 1 281 ? 4.204 -1.090 15.710 1.00 96.94 281 VAL A O 1
ATOM 2161 N N . VAL A 1 282 ? 2.530 -2.379 14.962 1.00 95.31 282 VAL A N 1
ATOM 2162 C CA . VAL A 1 282 ? 1.590 -1.297 14.662 1.00 95.31 282 VAL A CA 1
ATOM 2163 C C . VAL A 1 282 ? 0.409 -1.404 15.611 1.00 95.31 282 VAL A C 1
ATOM 2165 O O . VAL A 1 282 ? -0.353 -2.368 15.589 1.00 95.31 282 VAL A O 1
ATOM 2168 N N . TRP A 1 283 ? 0.252 -0.380 16.443 1.00 95.44 283 TRP A N 1
ATOM 2169 C CA . TRP A 1 283 ? -0.774 -0.335 17.474 1.00 95.44 283 TRP A CA 1
ATOM 2170 C C . TRP A 1 283 ? -1.938 0.554 17.036 1.00 95.44 283 TRP A C 1
ATOM 2172 O O . TRP A 1 283 ? -1.788 1.770 16.939 1.00 95.44 283 TRP A O 1
ATOM 2182 N N . SER A 1 284 ? -3.090 -0.055 16.751 1.00 92.00 284 SER A N 1
ATOM 2183 C CA . SER A 1 284 ? -4.289 0.639 16.249 1.00 92.00 284 SER A CA 1
ATOM 2184 C C . SER A 1 284 ? -5.402 0.779 17.295 1.00 92.00 284 SER A C 1
ATOM 2186 O O . SER A 1 284 ? -6.422 1.403 17.016 1.00 92.00 284 SER A O 1
ATOM 2188 N N . SER A 1 285 ? -5.217 0.223 18.496 1.00 90.88 285 SER A N 1
ATOM 2189 C CA . SER A 1 285 ? -6.151 0.364 19.619 1.00 90.88 285 SER A CA 1
ATOM 2190 C C . SER A 1 285 ? -5.805 1.587 20.483 1.00 90.88 285 SER A C 1
ATOM 2192 O O . SER A 1 285 ? -4.626 1.831 20.742 1.00 90.88 285 SER A O 1
ATOM 2194 N N . PRO A 1 286 ? -6.791 2.344 20.998 1.00 91.19 286 PRO A N 1
ATOM 2195 C CA . PRO A 1 286 ? -6.535 3.400 21.979 1.00 91.19 286 PRO A CA 1
ATOM 2196 C C . PRO A 1 286 ? -6.134 2.850 23.361 1.00 91.19 286 PRO A C 1
ATOM 2198 O O . PRO A 1 286 ? -5.730 3.621 24.229 1.00 91.19 286 PRO A O 1
ATOM 2201 N N . MET A 1 287 ? -6.269 1.540 23.586 1.00 90.88 287 MET A N 1
ATOM 2202 C CA . MET A 1 287 ? -5.972 0.893 24.861 1.00 90.88 287 MET A CA 1
ATOM 2203 C C . MET A 1 287 ? -4.522 0.415 24.916 1.00 90.88 287 MET A C 1
ATOM 2205 O O . MET A 1 287 ? -4.049 -0.238 23.988 1.00 90.88 287 MET A O 1
ATOM 2209 N N . ASP A 1 288 ? -3.848 0.678 26.035 1.00 93.31 288 ASP A N 1
ATOM 2210 C CA . ASP A 1 288 ? -2.546 0.103 26.373 1.00 93.31 288 ASP A CA 1
ATOM 2211 C C . ASP A 1 288 ? -2.560 -0.330 27.845 1.00 93.31 288 ASP A C 1
ATOM 2213 O O . ASP A 1 288 ? -2.691 0.495 28.751 1.00 93.31 288 ASP A O 1
ATOM 2217 N N . TYR A 1 289 ? -2.505 -1.640 28.082 1.00 93.38 289 TYR A N 1
ATOM 2218 C CA . TYR A 1 289 ? -2.603 -2.209 29.424 1.00 93.38 289 TYR A CA 1
ATOM 2219 C C . TYR A 1 289 ? -1.289 -2.057 30.181 1.00 93.38 289 TYR A C 1
ATOM 2221 O O . TYR A 1 289 ? -0.217 -2.296 29.627 1.00 93.38 289 TYR A O 1
ATOM 2229 N N . ARG A 1 290 ? -1.353 -1.723 31.473 1.00 94.31 290 ARG A N 1
ATOM 2230 C CA . ARG A 1 290 ? -0.180 -1.837 32.346 1.00 94.31 290 ARG A CA 1
ATOM 2231 C C . ARG A 1 290 ? 0.029 -3.292 32.748 1.00 94.31 290 ARG A C 1
ATOM 2233 O O . ARG A 1 290 ? -0.916 -4.067 32.868 1.00 94.31 290 ARG A O 1
ATOM 2240 N N . ILE A 1 291 ? 1.291 -3.658 32.926 1.00 93.88 291 ILE A N 1
ATOM 2241 C CA . ILE A 1 291 ? 1.681 -4.959 33.457 1.00 93.88 291 ILE A CA 1
ATOM 2242 C C . ILE A 1 291 ? 1.778 -4.811 34.976 1.00 93.88 291 ILE A C 1
ATOM 2244 O O . ILE A 1 291 ? 2.761 -4.280 35.499 1.00 93.88 291 ILE A O 1
ATOM 2248 N N . ASP A 1 292 ? 0.731 -5.249 35.674 1.00 90.69 292 ASP A N 1
ATOM 2249 C CA . ASP A 1 292 ? 0.615 -5.119 37.135 1.00 90.69 292 ASP A CA 1
ATOM 2250 C C . ASP A 1 292 ? 1.319 -6.260 37.890 1.00 90.69 292 ASP A C 1
ATOM 2252 O O . ASP A 1 292 ? 1.653 -6.123 39.066 1.00 90.69 292 ASP A O 1
ATOM 2256 N N . ALA A 1 293 ? 1.604 -7.371 37.203 1.00 89.94 293 ALA A N 1
ATOM 2257 C CA . ALA A 1 293 ? 2.356 -8.507 37.728 1.00 89.94 293 ALA A CA 1
ATOM 2258 C C . ALA A 1 293 ? 3.360 -9.029 36.684 1.00 89.94 293 ALA A C 1
ATOM 2260 O O . ALA A 1 293 ? 3.083 -8.938 35.488 1.00 89.94 293 ALA A O 1
ATOM 2261 N N . PRO A 1 294 ? 4.513 -9.595 37.094 1.00 92.56 294 PRO A N 1
ATOM 2262 C CA . PRO A 1 294 ? 5.496 -10.118 36.150 1.00 92.56 294 PRO A CA 1
ATOM 2263 C C . PRO A 1 294 ? 4.903 -11.248 35.301 1.00 92.56 294 PRO A C 1
ATOM 2265 O O . PRO A 1 294 ? 4.465 -12.266 35.838 1.00 92.56 294 PRO A O 1
ATOM 2268 N N . LEU A 1 295 ? 4.932 -11.100 33.975 1.00 93.00 295 LEU A N 1
ATOM 2269 C CA . LEU A 1 295 ? 4.475 -12.140 33.047 1.00 93.00 295 LEU A CA 1
ATOM 2270 C C . LEU A 1 295 ? 5.678 -12.882 32.470 1.00 93.00 295 LEU A C 1
ATOM 2272 O O . LEU A 1 295 ? 6.688 -12.269 32.122 1.00 93.00 295 LEU A O 1
ATOM 2276 N N . THR A 1 296 ? 5.580 -14.209 32.372 1.00 94.56 296 THR A N 1
ATOM 2277 C CA . THR A 1 296 ? 6.619 -15.051 31.769 1.00 94.56 296 THR A CA 1
ATOM 2278 C C . THR A 1 296 ? 6.014 -15.955 30.708 1.00 94.56 296 THR A C 1
ATOM 2280 O O . THR A 1 296 ? 5.107 -16.730 31.001 1.00 94.56 296 THR A O 1
ATOM 2283 N N . PHE A 1 297 ? 6.572 -15.902 29.503 1.00 95.06 297 PHE A N 1
ATOM 2284 C CA . PHE A 1 297 ? 6.162 -16.713 28.360 1.00 95.06 297 PHE A CA 1
ATOM 2285 C C . PHE A 1 297 ? 7.333 -17.559 27.864 1.00 95.06 297 PHE A C 1
ATOM 2287 O O . PHE A 1 297 ? 8.502 -17.208 28.062 1.00 95.06 297 PHE A O 1
ATOM 2294 N N . LYS A 1 298 ? 7.031 -18.691 27.226 1.00 92.88 298 LYS A N 1
ATOM 2295 C CA . LYS A 1 298 ? 8.045 -19.625 26.715 1.00 92.88 298 LYS A CA 1
ATOM 2296 C C . LYS A 1 298 ? 7.815 -19.931 25.244 1.00 92.88 298 LYS A C 1
ATOM 2298 O O . LYS A 1 298 ? 6.672 -20.073 24.818 1.00 92.88 298 LYS A O 1
ATOM 2303 N N . GLY A 1 299 ? 8.902 -20.098 24.500 1.00 92.81 299 GLY A N 1
ATOM 2304 C CA . GLY A 1 299 ? 8.871 -20.546 23.111 1.00 92.81 299 GLY A CA 1
ATOM 2305 C C . GLY A 1 299 ? 9.514 -19.554 22.148 1.00 92.81 299 GLY A C 1
ATOM 2306 O O . GLY A 1 299 ? 10.228 -18.627 22.542 1.00 92.81 299 GLY A O 1
ATOM 2307 N N . ASN A 1 300 ? 9.277 -19.779 20.859 1.00 92.31 300 ASN A N 1
ATOM 2308 C CA . ASN A 1 300 ? 9.654 -18.822 19.824 1.00 92.31 300 ASN A CA 1
ATOM 2309 C C . ASN A 1 300 ? 8.741 -17.582 19.868 1.00 92.31 300 ASN A C 1
ATOM 2311 O O . ASN A 1 300 ? 7.719 -17.564 20.557 1.00 92.31 300 ASN A O 1
ATOM 2315 N N . PHE A 1 301 ? 9.126 -16.538 19.138 1.00 92.12 301 PHE A N 1
ATOM 2316 C CA . PHE A 1 301 ? 8.424 -15.255 19.168 1.00 92.12 301 PHE A CA 1
ATOM 2317 C C . PHE A 1 301 ? 6.949 -15.364 18.759 1.00 92.12 301 PHE A C 1
ATOM 2319 O O . PHE A 1 301 ? 6.085 -14.757 19.377 1.00 92.12 301 PHE A O 1
ATOM 2326 N N . GLU A 1 302 ? 6.628 -16.212 17.787 1.00 91.06 302 GLU A N 1
ATOM 2327 C CA . GLU A 1 302 ? 5.244 -16.419 17.364 1.00 91.06 302 GLU A CA 1
ATOM 2328 C C . GLU A 1 302 ? 4.391 -17.100 18.445 1.00 91.06 302 GLU A C 1
ATOM 2330 O O . GLU A 1 302 ? 3.272 -16.671 18.719 1.00 91.06 302 GLU A O 1
ATOM 2335 N N . SER A 1 303 ? 4.948 -18.104 19.126 1.00 92.62 303 SER A N 1
ATOM 2336 C CA . SER A 1 303 ? 4.287 -18.759 20.262 1.00 92.62 303 SER A CA 1
ATOM 2337 C C . SER A 1 303 ? 4.067 -17.785 21.418 1.00 92.62 303 SER A C 1
ATOM 2339 O O . SER A 1 303 ? 3.068 -17.890 22.130 1.00 92.62 303 SER A O 1
ATOM 2341 N N . LEU A 1 304 ? 4.995 -16.843 21.617 1.00 94.94 304 LEU A N 1
ATOM 2342 C CA . LEU A 1 304 ? 4.835 -15.758 22.579 1.00 94.94 304 LEU A CA 1
ATOM 2343 C C . LEU A 1 304 ? 3.645 -14.865 22.218 1.00 94.94 304 LEU A C 1
ATOM 2345 O O . LEU A 1 304 ? 2.843 -14.573 23.101 1.00 94.94 304 LEU A O 1
ATOM 2349 N N . LEU A 1 305 ? 3.498 -14.461 20.953 1.00 94.69 305 LEU A N 1
ATOM 2350 C CA . LEU A 1 305 ? 2.390 -13.595 20.538 1.00 94.69 305 LEU A CA 1
ATOM 2351 C C . LEU A 1 305 ? 1.042 -14.263 20.818 1.00 94.69 305 LEU A C 1
ATOM 2353 O O . LEU A 1 305 ? 0.171 -13.637 21.415 1.00 94.69 305 LEU A O 1
ATOM 2357 N N . VAL A 1 306 ? 0.902 -15.547 20.478 1.00 94.50 306 VAL A N 1
ATOM 2358 C CA . VAL A 1 306 ? -0.317 -16.316 20.777 1.00 94.50 306 VAL A CA 1
ATOM 2359 C C . VAL A 1 306 ? -0.615 -16.311 22.279 1.00 94.50 306 VAL A C 1
ATOM 2361 O O . VAL A 1 306 ? -1.705 -15.920 22.679 1.00 94.50 306 VAL A O 1
ATOM 2364 N N . GLN A 1 307 ? 0.368 -16.642 23.124 1.00 94.88 307 GLN A N 1
ATOM 2365 C CA . GLN A 1 307 ? 0.178 -16.675 24.581 1.00 94.88 307 GLN A CA 1
ATOM 2366 C C . GLN A 1 307 ? -0.206 -15.312 25.172 1.00 94.88 307 GLN A C 1
ATOM 2368 O O . GLN A 1 307 ? -1.060 -15.237 26.055 1.00 94.88 307 GLN A O 1
ATOM 2373 N N . VAL A 1 308 ? 0.428 -14.234 24.704 1.00 95.12 308 VAL A N 1
ATOM 2374 C CA . VAL A 1 308 ? 0.137 -12.874 25.167 1.00 95.12 308 VAL A CA 1
ATOM 2375 C C . VAL A 1 308 ? -1.293 -12.490 24.798 1.00 95.12 308 VAL A C 1
ATOM 2377 O O . VAL A 1 308 ? -2.055 -12.066 25.665 1.00 95.12 308 VAL A O 1
ATOM 2380 N N . PHE A 1 309 ? -1.686 -12.647 23.535 1.00 93.81 309 PHE A N 1
ATOM 2381 C CA . PHE A 1 309 ? -3.016 -12.220 23.105 1.00 93.81 309 PHE A CA 1
ATOM 2382 C C . PHE A 1 309 ? -4.126 -13.148 23.609 1.00 93.81 309 PHE A C 1
ATOM 2384 O O . PHE A 1 309 ? -5.215 -12.661 23.888 1.00 93.81 309 PHE A O 1
ATOM 2391 N N . ASP A 1 310 ? -3.857 -14.429 23.867 1.00 94.44 310 ASP A N 1
ATOM 2392 C CA . ASP A 1 310 ? -4.810 -15.304 24.560 1.00 94.44 310 ASP A CA 1
ATOM 2393 C C . ASP A 1 310 ? -5.066 -14.866 26.010 1.00 94.44 310 ASP A C 1
ATOM 2395 O O . ASP A 1 310 ? -6.209 -14.915 26.471 1.00 94.44 310 ASP A O 1
ATOM 2399 N N . LEU A 1 311 ? -4.040 -14.369 26.714 1.00 93.44 311 LEU A N 1
ATOM 2400 C CA . LEU A 1 311 ? -4.201 -13.787 28.050 1.00 93.44 311 LEU A CA 1
ATOM 2401 C C . LEU A 1 311 ? -5.075 -12.523 28.001 1.00 93.44 311 LEU A C 1
ATOM 2403 O O . LEU A 1 311 ? -6.029 -12.391 28.768 1.00 93.44 311 LEU A O 1
ATOM 2407 N N . TYR A 1 312 ? -4.786 -11.604 27.075 1.00 91.50 312 TYR A N 1
ATOM 2408 C CA . TYR A 1 312 ? -5.501 -10.325 26.972 1.00 91.50 312 TYR A CA 1
ATOM 2409 C C . TYR A 1 312 ? -6.867 -10.413 26.282 1.00 91.50 312 TYR A C 1
ATOM 2411 O O . TYR A 1 312 ? -7.640 -9.458 26.346 1.00 91.50 312 TYR A O 1
ATOM 2419 N N . ARG A 1 313 ? -7.235 -11.558 25.699 1.00 90.94 313 ARG A N 1
ATOM 2420 C CA . ARG A 1 313 ? -8.613 -11.818 25.247 1.00 90.94 313 ARG A CA 1
ATOM 2421 C C . ARG A 1 313 ? -9.626 -11.882 26.389 1.00 90.94 313 ARG A C 1
ATOM 2423 O O . ARG A 1 313 ? -10.811 -11.705 26.130 1.00 90.94 313 ARG A O 1
ATOM 2430 N N . GLN A 1 314 ? -9.181 -12.138 27.619 1.00 88.50 314 GLN A N 1
ATOM 2431 C CA . GLN A 1 314 ? -10.040 -12.205 28.809 1.00 88.50 314 GLN A CA 1
ATOM 2432 C C . GLN A 1 314 ? -10.080 -10.885 29.597 1.00 88.50 314 GLN A C 1
ATOM 2434 O O . GLN A 1 314 ? -10.739 -10.805 30.631 1.00 88.50 314 GLN A O 1
ATOM 2439 N N . ALA A 1 315 ? -9.367 -9.854 29.136 1.00 89.69 315 ALA A N 1
ATOM 2440 C CA . ALA A 1 315 ? -9.392 -8.538 29.759 1.00 89.69 315 ALA A CA 1
ATOM 2441 C C . ALA A 1 315 ? -10.729 -7.819 29.502 1.00 89.69 315 ALA A C 1
ATOM 2443 O O . ALA A 1 315 ? -11.472 -8.160 28.583 1.00 89.69 315 ALA A O 1
ATOM 2444 N N . GLU A 1 316 ? -11.006 -6.771 30.283 1.00 89.56 316 GLU A N 1
ATOM 2445 C CA . GLU A 1 316 ? -12.234 -5.967 30.169 1.00 89.56 316 GLU A CA 1
ATOM 2446 C C . GLU A 1 316 ? -12.460 -5.404 28.751 1.00 89.56 316 GLU A C 1
ATOM 2448 O O . GLU A 1 316 ? -13.596 -5.298 28.293 1.00 89.56 316 GLU A O 1
ATOM 2453 N N . LYS A 1 317 ? -11.375 -5.084 28.031 1.00 91.81 317 LYS A N 1
ATOM 2454 C CA . LYS A 1 317 ? -11.391 -4.761 26.601 1.00 91.81 317 LYS A CA 1
ATOM 2455 C C . LYS A 1 317 ? -10.413 -5.692 25.878 1.00 91.81 317 LYS A C 1
ATOM 2457 O O . LYS A 1 317 ? -9.200 -5.511 26.007 1.00 91.81 317 LYS A O 1
ATOM 2462 N N . PRO A 1 318 ? -10.907 -6.691 25.135 1.00 92.38 318 PRO A N 1
ATOM 2463 C CA . PRO A 1 318 ? -10.039 -7.670 24.505 1.00 92.38 318 PRO A CA 1
ATOM 2464 C C . PRO A 1 318 ? -9.152 -7.011 23.449 1.00 92.38 318 PRO A C 1
ATOM 2466 O O . PRO A 1 318 ? -9.584 -6.127 22.708 1.00 92.38 318 PRO A O 1
ATOM 2469 N N . LEU A 1 319 ? -7.907 -7.471 23.371 1.00 93.25 319 LEU A N 1
ATOM 2470 C CA . LEU A 1 319 ? -6.981 -7.113 22.303 1.00 93.25 319 LEU A CA 1
ATOM 2471 C C . LEU A 1 319 ? -6.763 -8.312 21.385 1.00 93.25 319 LEU A C 1
ATOM 2473 O O . LEU A 1 319 ? -6.618 -9.448 21.838 1.00 93.25 319 LEU A O 1
ATOM 2477 N N . PHE A 1 320 ? -6.705 -8.035 20.092 1.00 92.94 320 PHE A N 1
ATOM 2478 C CA . PHE A 1 320 ? -6.446 -8.987 19.026 1.00 92.94 320 PHE A CA 1
ATOM 2479 C C . PHE A 1 320 ? -5.167 -8.590 18.300 1.00 92.94 320 PHE A C 1
ATOM 2481 O O . PHE A 1 320 ? -4.863 -7.402 18.165 1.00 92.94 320 PHE A O 1
ATOM 2488 N N . ALA A 1 321 ? -4.437 -9.588 17.808 1.00 93.12 321 ALA A N 1
ATOM 2489 C CA . ALA A 1 321 ? -3.260 -9.363 16.991 1.00 93.12 321 ALA A CA 1
ATOM 2490 C C . ALA A 1 321 ? -3.311 -10.155 15.694 1.00 93.12 321 ALA A C 1
ATOM 2492 O O . ALA A 1 321 ? -3.685 -11.328 15.674 1.00 93.12 321 ALA A O 1
ATOM 2493 N N . GLU A 1 322 ? -2.873 -9.502 14.628 1.00 92.12 322 GLU A N 1
ATOM 2494 C CA . GLU A 1 322 ? -2.634 -10.100 13.328 1.00 92.12 322 GLU A CA 1
ATOM 2495 C C . GLU A 1 322 ? -1.134 -10.078 13.038 1.00 92.12 322 GLU A C 1
ATOM 2497 O O . GLU A 1 322 ? -0.475 -9.043 13.164 1.00 92.12 322 GLU A O 1
ATOM 2502 N N . VAL A 1 323 ? -0.584 -11.234 12.666 1.00 92.38 323 VAL A N 1
ATOM 2503 C CA . VAL A 1 323 ? 0.852 -11.409 12.433 1.00 92.38 323 VAL A CA 1
ATOM 2504 C C . VAL A 1 323 ? 1.096 -11.642 10.947 1.00 92.38 323 VAL A C 1
ATOM 2506 O O . VAL A 1 323 ? 0.734 -12.679 10.397 1.00 92.38 323 VAL A O 1
ATOM 2509 N N . SER A 1 324 ? 1.764 -10.691 10.299 1.00 91.62 324 SER A N 1
ATOM 2510 C CA . SER A 1 324 ? 2.179 -10.778 8.901 1.00 91.62 324 SER A CA 1
ATOM 2511 C C . SER A 1 324 ? 3.657 -11.151 8.827 1.00 91.62 324 SER A C 1
ATOM 2513 O O . SER A 1 324 ? 4.542 -10.300 8.939 1.00 91.62 324 SER A O 1
ATOM 2515 N N . ARG A 1 325 ? 3.942 -12.446 8.630 1.00 90.19 325 ARG A N 1
ATOM 2516 C CA . ARG A 1 325 ? 5.322 -12.970 8.556 1.00 90.19 325 ARG A CA 1
ATOM 2517 C C . ARG A 1 325 ? 6.101 -12.438 7.350 1.00 90.19 325 ARG A C 1
ATOM 2519 O O . ARG A 1 325 ? 7.310 -12.270 7.436 1.00 90.19 325 ARG A O 1
ATOM 2526 N N . LEU A 1 326 ? 5.410 -12.165 6.242 1.00 87.75 326 LEU A N 1
ATOM 2527 C CA . LEU A 1 326 ? 6.022 -11.642 5.014 1.00 87.75 326 LEU A CA 1
ATOM 2528 C C . LEU A 1 326 ? 6.436 -10.172 5.140 1.00 87.75 326 LEU A C 1
ATOM 2530 O O . LEU A 1 326 ? 7.317 -9.722 4.418 1.00 87.75 326 LEU A O 1
ATOM 2534 N N . GLN A 1 327 ? 5.795 -9.425 6.040 1.00 88.94 327 GLN A N 1
ATOM 2535 C CA . GLN A 1 327 ? 6.065 -8.001 6.267 1.00 88.94 327 GLN A CA 1
ATOM 2536 C C . GLN A 1 327 ? 6.764 -7.746 7.606 1.00 88.94 327 GLN A C 1
ATOM 2538 O O . GLN A 1 327 ? 7.060 -6.599 7.925 1.00 88.94 327 GLN A O 1
ATOM 2543 N N . CYS A 1 328 ? 6.979 -8.801 8.398 1.00 93.44 328 CYS A N 1
ATOM 2544 C CA . CYS A 1 328 ? 7.443 -8.737 9.781 1.00 93.44 328 CYS A CA 1
ATOM 2545 C C . CYS A 1 328 ? 6.716 -7.689 10.610 1.00 93.44 328 CYS A C 1
ATOM 2547 O O . CYS A 1 328 ? 7.307 -6.903 11.347 1.00 93.44 328 CYS A O 1
ATOM 2549 N N . LEU A 1 329 ? 5.395 -7.718 10.468 1.00 94.38 329 LEU A N 1
ATOM 2550 C CA . LEU A 1 329 ? 4.481 -6.759 11.048 1.00 94.38 329 LEU A CA 1
ATOM 2551 C C . LEU A 1 329 ? 3.512 -7.473 11.985 1.00 94.38 329 LEU A C 1
ATOM 2553 O O . LEU A 1 329 ? 2.912 -8.483 11.619 1.00 94.38 329 LEU A O 1
ATOM 2557 N N . ILE A 1 330 ? 3.328 -6.906 13.170 1.00 95.25 330 ILE A N 1
ATOM 2558 C CA . ILE A 1 330 ? 2.278 -7.275 14.114 1.00 95.25 330 ILE A CA 1
ATOM 2559 C C . ILE A 1 330 ? 1.307 -6.103 14.186 1.00 95.25 330 ILE A C 1
ATOM 2561 O O . ILE A 1 330 ? 1.683 -5.023 14.637 1.00 95.25 330 ILE A O 1
ATOM 2565 N N . SER A 1 331 ? 0.069 -6.301 13.747 1.00 94.81 331 SER A N 1
ATOM 2566 C CA . SER A 1 331 ? -0.996 -5.313 13.912 1.00 94.81 331 SER A CA 1
ATOM 2567 C C . SER A 1 331 ? -1.827 -5.656 15.140 1.00 94.81 331 SER A C 1
ATOM 2569 O O . SER A 1 331 ? -2.335 -6.768 15.236 1.00 94.81 331 SER A O 1
ATOM 2571 N N . VAL A 1 332 ? -1.959 -4.720 16.080 1.00 95.69 332 VAL A N 1
ATOM 2572 C CA . VAL A 1 332 ? -2.756 -4.895 17.303 1.00 95.69 332 VAL A CA 1
ATOM 2573 C C . VAL A 1 332 ? -3.997 -4.009 17.244 1.00 95.69 332 VAL A C 1
ATOM 2575 O O . VAL A 1 332 ? -3.891 -2.794 17.049 1.00 95.69 332 VAL A O 1
ATOM 2578 N N . SER A 1 333 ? -5.173 -4.606 17.440 1.00 92.75 333 SER A N 1
ATOM 2579 C CA . SER A 1 333 ? -6.478 -3.940 17.393 1.00 92.75 333 SER A CA 1
ATOM 2580 C C . SER A 1 333 ? -7.390 -4.410 18.530 1.00 92.75 333 SER A C 1
ATOM 2582 O O . SER A 1 333 ? -7.221 -5.489 19.084 1.00 92.75 333 SER A O 1
ATOM 2584 N N . ASP A 1 334 ? -8.367 -3.588 18.888 1.00 91.88 334 ASP A N 1
ATOM 2585 C CA . ASP A 1 334 ? -9.486 -3.927 19.772 1.00 91.88 334 ASP A CA 1
ATOM 2586 C C . ASP A 1 334 ? -10.636 -4.636 19.034 1.00 91.88 334 ASP A C 1
ATOM 2588 O O . ASP A 1 334 ? -11.586 -5.111 19.656 1.00 91.88 334 ASP A O 1
ATOM 2592 N N . LYS A 1 335 ? -10.556 -4.727 17.702 1.00 87.44 335 LYS A N 1
ATOM 2593 C CA . LYS A 1 335 ? -11.533 -5.425 16.869 1.00 87.44 335 LYS A CA 1
ATOM 2594 C C . LYS A 1 335 ? -10.992 -6.791 16.459 1.00 87.44 335 LYS A C 1
ATOM 2596 O O . LYS A 1 335 ? -9.818 -6.893 16.095 1.00 87.44 335 LYS A O 1
ATOM 2601 N N . PRO A 1 336 ? -11.829 -7.841 16.483 1.00 85.44 336 PRO A N 1
ATOM 2602 C CA . PRO A 1 336 ? -11.428 -9.127 15.943 1.00 85.44 336 PRO A CA 1
ATOM 2603 C C . PRO A 1 336 ? -11.146 -8.986 14.448 1.00 85.44 336 PRO A C 1
ATOM 2605 O O . PRO A 1 336 ? -11.786 -8.194 13.752 1.00 85.44 336 PRO A O 1
ATOM 2608 N N . VAL A 1 337 ? -10.207 -9.788 13.952 1.00 78.12 337 VAL A N 1
ATOM 2609 C CA . VAL A 1 337 ? -9.921 -9.878 12.520 1.00 78.12 337 VAL A CA 1
ATOM 2610 C C . VAL A 1 337 ? -11.168 -10.429 11.825 1.00 78.12 337 VAL A C 1
ATOM 2612 O O . VAL A 1 337 ? -11.504 -11.605 11.976 1.00 78.12 337 VAL A O 1
ATOM 2615 N N . THR A 1 338 ? -11.895 -9.576 11.103 1.00 68.31 338 THR A N 1
ATOM 2616 C CA . THR A 1 338 ? -12.977 -10.008 10.212 1.00 68.31 338 THR A CA 1
ATOM 2617 C C . THR A 1 338 ? -12.329 -10.654 8.997 1.00 68.31 338 THR A C 1
ATOM 2619 O O . THR A 1 338 ? -11.828 -9.945 8.125 1.00 68.31 338 THR A O 1
ATOM 2622 N N . ARG A 1 339 ? -12.259 -11.984 9.005 1.00 47.88 339 ARG A N 1
ATOM 2623 C CA . ARG A 1 339 ? -11.725 -12.773 7.895 1.00 47.88 339 ARG A CA 1
ATOM 2624 C C . ARG A 1 339 ? -12.722 -12.886 6.753 1.00 47.88 339 ARG A C 1
ATOM 2626 O O . ARG A 1 339 ? -13.925 -13.053 7.058 1.00 47.88 339 ARG A O 1
#

Organism: NCBI:txid880156